Protein AF-A0A1L8D7S5-F1 (afdb_monomer_lite)

InterPro domains:
  IPR032675 Leucine-rich repeat domain superfamily [G3DSA:3.80.10.10] (37-230)

Foldseek 3Di:
DDDDPPPPDPPDDPVVPPCCVDVQPPVLVVDALLNLLVQLVPDVSSVVSSLSSLCPDAEEEEEPVVCVVPDDLVVVVVVVVSSLVSCLPRNNNHQEYAYQDAQVNADLEDANQSPLRYEVNSCQNQLARVANHAEDHDQNYQDALVSLVSNLVRYQRYAEDHPQQHEHYDAVSLLVSLLSHLNYAEYAHANYDYDPSNVVSNVVRNVNHQYDEYHPVRVVVVVVVDPDDDPPPPDRVHDDD

Sequence (241 aa):
MAINPDEGIPSTTIFDLPVEDVLVTYIGKYLCWQDLLNFAKCSRECREIASMLFAKIEKISWSAKIDLQRTPQHQQLEILSDLMNYLSNYAKNLKTIEIDWDTRSCPADISFAELKEITLKGLQSISMNCKNLENLIIPYVDVDDDFLVKFKENNNQLRNLDISTSNRISESILEEFFRNQPHLIKIYLDLLDIHPTTLLAIADICHDIKSLWIPKKAWINIMSQATEMPDEERRYEIQYF

pLDDT: mean 79.36, std 15.73, range [34.34, 97.56]

Organism: NCBI:txid330878

Structure (mmCIF, N/CA/C/O backbone):
data_AF-A0A1L8D7S5-F1
#
_entry.id   AF-A0A1L8D7S5-F1
#
loop_
_atom_site.group_PDB
_atom_site.id
_atom_site.type_symbol
_atom_site.label_atom_id
_atom_site.label_alt_id
_atom_site.label_comp_id
_atom_site.label_asym_id
_atom_site.label_entity_id
_atom_site.label_seq_id
_atom_site.pdbx_PDB_ins_code
_atom_site.Cartn_x
_atom_site.Cartn_y
_atom_site.Cartn_z
_atom_site.occupancy
_atom_site.B_iso_or_equiv
_atom_site.auth_seq_id
_atom_site.auth_comp_id
_atom_site.auth_asym_id
_atom_site.auth_atom_id
_atom_site.pdbx_PDB_model_num
ATOM 1 N N . MET A 1 1 ? 31.243 -22.390 -63.117 1.00 42.59 1 MET A N 1
ATOM 2 C CA . MET A 1 1 ? 31.107 -22.280 -61.651 1.00 42.59 1 MET A CA 1
ATOM 3 C C . MET A 1 1 ? 29.860 -21.453 -61.399 1.00 42.59 1 MET A C 1
ATOM 5 O O . MET A 1 1 ? 29.895 -20.250 -61.610 1.00 42.59 1 MET A O 1
ATOM 9 N N . ALA A 1 2 ? 28.729 -22.109 -61.139 1.00 45.84 2 ALA A N 1
ATOM 10 C CA . ALA A 1 2 ? 27.490 -21.415 -60.805 1.00 45.84 2 ALA A CA 1
ATOM 11 C C . ALA A 1 2 ? 27.572 -21.018 -59.328 1.00 45.84 2 ALA A C 1
ATOM 13 O O . ALA A 1 2 ? 27.812 -21.878 -58.483 1.00 45.84 2 ALA A O 1
ATOM 14 N N . ILE A 1 3 ? 27.452 -19.724 -59.044 1.00 49.94 3 ILE A N 1
ATOM 15 C CA . ILE A 1 3 ? 27.338 -19.211 -57.680 1.00 49.94 3 ILE A CA 1
ATOM 16 C C . ILE A 1 3 ? 25.919 -19.556 -57.226 1.00 49.94 3 ILE A C 1
ATOM 18 O O . ILE A 1 3 ? 24.955 -19.209 -57.908 1.00 49.94 3 ILE A O 1
ATOM 22 N N . ASN A 1 4 ? 25.809 -20.313 -56.138 1.00 49.31 4 ASN A N 1
ATOM 23 C CA . ASN A 1 4 ? 24.537 -20.718 -55.559 1.00 49.31 4 ASN A CA 1
ATOM 24 C C . ASN A 1 4 ? 23.881 -19.466 -54.935 1.00 49.31 4 ASN A C 1
ATOM 26 O O . ASN A 1 4 ? 24.511 -18.862 -54.069 1.00 49.31 4 ASN A O 1
ATOM 30 N N . PRO A 1 5 ? 22.678 -19.024 -55.356 1.00 55.53 5 PRO A N 1
ATOM 31 C CA . PRO A 1 5 ? 22.053 -17.808 -54.814 1.00 55.53 5 PRO A CA 1
ATOM 32 C C . PRO A 1 5 ? 21.605 -17.945 -53.350 1.00 55.53 5 PRO A C 1
ATOM 34 O O . PRO A 1 5 ? 21.296 -16.941 -52.719 1.00 55.53 5 PRO A O 1
ATOM 37 N N . ASP A 1 6 ? 21.596 -19.176 -52.828 1.00 56.78 6 ASP A N 1
ATOM 38 C CA . ASP A 1 6 ? 21.187 -19.543 -51.469 1.00 56.78 6 ASP A CA 1
ATOM 39 C C . ASP A 1 6 ? 22.382 -19.775 -50.521 1.00 56.78 6 ASP A C 1
ATOM 41 O O . ASP A 1 6 ? 22.314 -20.602 -49.608 1.00 56.78 6 ASP A O 1
ATOM 45 N N . GLU A 1 7 ? 23.492 -19.045 -50.678 1.00 54.44 7 GLU A N 1
ATOM 46 C CA . GLU A 1 7 ? 24.346 -18.787 -49.508 1.00 54.44 7 GLU A CA 1
ATOM 47 C C . GLU A 1 7 ? 23.565 -17.857 -48.574 1.00 54.44 7 GLU A C 1
ATOM 49 O O . GLU A 1 7 ? 23.636 -16.631 -48.658 1.00 54.44 7 GLU A O 1
ATOM 54 N N . GL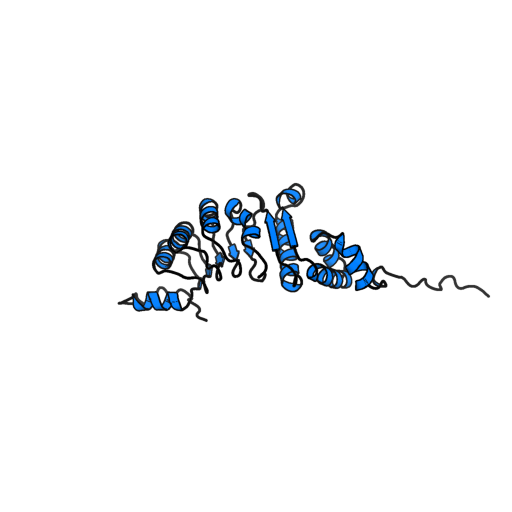Y A 1 8 ? 22.713 -18.484 -47.756 1.00 59.66 8 GLY A N 1
ATOM 55 C CA . GLY A 1 8 ? 21.764 -17.835 -46.869 1.00 59.66 8 GLY A CA 1
ATOM 56 C C . GLY A 1 8 ? 22.452 -16.768 -46.037 1.00 59.66 8 GLY A C 1
ATOM 57 O O . GLY A 1 8 ? 23.308 -17.071 -45.208 1.00 59.66 8 GLY A O 1
ATOM 58 N N . ILE A 1 9 ? 22.055 -15.515 -46.260 1.00 61.84 9 ILE A N 1
ATOM 59 C CA . ILE A 1 9 ? 22.392 -14.410 -45.370 1.00 61.84 9 ILE A CA 1
ATOM 60 C C . ILE A 1 9 ? 21.959 -14.868 -43.971 1.00 61.84 9 ILE A C 1
ATOM 62 O O . ILE A 1 9 ? 20.769 -15.153 -43.792 1.00 61.84 9 ILE A O 1
ATOM 66 N N . PRO A 1 10 ? 22.880 -14.999 -42.997 1.00 59.84 10 PRO A N 1
ATOM 67 C CA . PRO A 1 10 ? 22.500 -15.342 -41.637 1.00 59.84 10 PRO A CA 1
ATOM 68 C C . PRO A 1 10 ? 21.438 -14.340 -41.199 1.00 59.84 10 PRO A C 1
ATOM 70 O O . PRO A 1 10 ? 21.651 -13.133 -41.326 1.00 59.84 10 PRO A O 1
ATOM 73 N N . SER A 1 11 ? 20.274 -14.817 -40.757 1.00 68.12 11 SER A N 1
ATOM 74 C CA . SER A 1 11 ? 19.216 -13.932 -40.282 1.00 68.12 11 SER A CA 1
ATOM 75 C C . SER A 1 11 ? 19.685 -13.289 -38.981 1.00 68.12 11 SER A C 1
ATOM 77 O O . SER A 1 11 ? 19.477 -13.844 -37.906 1.00 68.12 11 SER A O 1
ATOM 79 N N . THR A 1 12 ? 20.371 -12.155 -39.081 1.00 72.19 12 THR A N 1
ATOM 80 C CA . THR A 1 12 ? 20.816 -11.409 -37.911 1.00 72.19 12 THR A CA 1
ATOM 81 C C . THR A 1 12 ? 19.627 -10.664 -37.326 1.00 72.19 12 THR A C 1
ATOM 83 O O . THR A 1 12 ? 18.969 -9.879 -38.015 1.00 72.19 12 THR A O 1
ATOM 86 N N . THR A 1 13 ? 19.348 -10.915 -36.061 1.00 75.06 13 THR A N 1
ATOM 87 C CA . THR A 1 13 ? 18.352 -10.223 -35.256 1.00 75.06 13 THR A CA 1
ATOM 88 C C . THR A 1 13 ? 19.015 -9.116 -34.440 1.00 75.06 13 THR A C 1
ATOM 90 O O . THR A 1 13 ? 20.229 -9.083 -34.247 1.00 75.06 13 THR A O 1
ATOM 93 N N . ILE A 1 14 ? 18.206 -8.205 -33.899 1.00 71.94 14 ILE A N 1
ATOM 94 C CA . ILE A 1 14 ? 18.692 -7.166 -32.981 1.00 71.94 14 ILE A CA 1
ATOM 95 C C . ILE A 1 14 ? 19.341 -7.747 -31.706 1.00 71.94 14 ILE A C 1
ATOM 97 O O . ILE A 1 14 ? 20.119 -7.057 -31.052 1.00 71.94 14 ILE A O 1
ATOM 101 N N . PHE A 1 15 ? 19.057 -9.011 -31.370 1.00 74.06 15 PHE A N 1
ATOM 102 C CA . PHE A 1 15 ? 19.612 -9.707 -30.205 1.00 74.06 15 PHE A CA 1
ATOM 103 C C . PHE A 1 15 ? 20.995 -10.317 -30.456 1.00 74.06 15 PHE A C 1
ATOM 105 O O . PHE A 1 15 ? 21.637 -10.744 -29.503 1.00 74.06 15 PHE A O 1
ATOM 112 N N . ASP A 1 16 ? 21.478 -10.307 -31.703 1.00 77.44 16 ASP A N 1
ATOM 113 C CA . ASP A 1 16 ? 22.853 -10.713 -32.028 1.00 77.44 16 ASP A CA 1
ATOM 114 C C . ASP A 1 16 ? 23.878 -9.6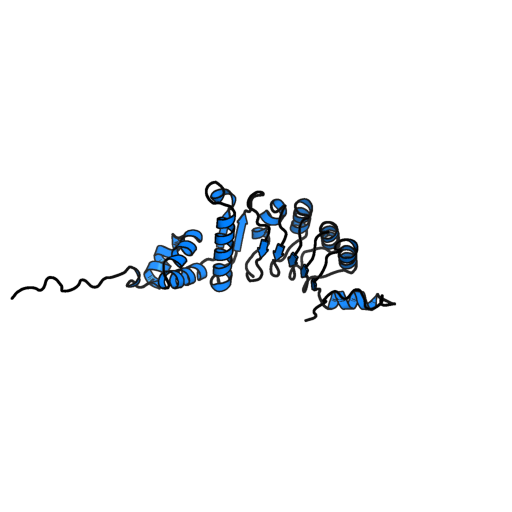10 -31.702 1.00 77.44 16 ASP A C 1
ATOM 116 O O . ASP A 1 16 ? 25.090 -9.809 -31.804 1.00 77.44 16 ASP A O 1
ATOM 120 N N . LEU A 1 17 ? 23.399 -8.428 -31.297 1.00 72.94 17 LEU A N 1
ATOM 121 C CA . LEU A 1 17 ? 24.215 -7.362 -30.727 1.00 72.94 17 LEU A CA 1
ATOM 122 C C . LEU A 1 17 ? 24.605 -7.699 -29.277 1.00 72.94 17 LEU A C 1
ATOM 124 O O . LEU A 1 17 ? 23.860 -8.402 -28.595 1.00 72.94 17 LEU A O 1
ATOM 128 N N . PRO A 1 18 ? 25.711 -7.143 -28.744 1.00 73.50 18 PRO A N 1
ATOM 129 C CA . PRO A 1 18 ? 26.005 -7.230 -27.318 1.00 73.50 18 PRO A CA 1
ATOM 130 C C . PRO A 1 18 ? 24.923 -6.477 -26.529 1.00 73.50 18 PRO A C 1
ATOM 132 O O . PRO A 1 18 ? 24.936 -5.252 -26.390 1.00 73.50 18 PRO A O 1
ATOM 135 N N . VAL A 1 19 ? 23.936 -7.247 -26.071 1.00 70.44 19 VAL A N 1
ATOM 136 C CA . VAL A 1 19 ? 22.661 -6.785 -25.512 1.00 70.44 19 VAL A CA 1
ATOM 137 C C . VAL A 1 19 ? 22.866 -5.822 -24.343 1.00 70.44 19 VAL A C 1
ATOM 139 O O . VAL A 1 19 ? 22.225 -4.773 -24.282 1.00 70.44 19 VAL A O 1
ATOM 142 N N . GLU A 1 20 ? 23.785 -6.134 -23.432 1.00 70.00 20 GLU A N 1
ATOM 143 C CA . GLU A 1 20 ? 24.057 -5.287 -22.269 1.00 70.00 20 GLU A CA 1
ATOM 144 C C . GLU A 1 20 ? 24.742 -3.966 -22.660 1.00 70.00 20 GLU A C 1
ATOM 146 O O . GLU A 1 20 ? 24.335 -2.883 -22.220 1.00 70.00 20 GLU A O 1
ATOM 151 N N . ASP A 1 21 ? 25.728 -4.039 -23.553 1.00 71.75 21 ASP A N 1
ATOM 152 C CA . ASP A 1 21 ? 26.507 -2.878 -23.977 1.00 71.75 21 ASP A CA 1
ATOM 153 C C . ASP A 1 21 ? 25.698 -1.922 -24.846 1.00 71.75 21 ASP A C 1
ATOM 155 O O . ASP A 1 21 ? 25.924 -0.721 -24.772 1.00 71.75 21 ASP A O 1
ATOM 159 N N . VAL A 1 22 ? 24.752 -2.419 -25.650 1.00 74.19 22 VAL A N 1
ATOM 160 C CA . VAL A 1 22 ? 24.005 -1.605 -26.623 1.00 74.19 22 VAL A CA 1
ATOM 161 C C . VAL A 1 22 ? 22.566 -1.353 -26.178 1.00 74.19 22 VAL A C 1
ATOM 163 O O . VAL A 1 22 ? 22.168 -0.197 -25.999 1.00 74.19 22 VAL A O 1
ATOM 166 N N . LEU A 1 23 ? 21.776 -2.411 -25.972 1.00 71.94 23 LEU A N 1
ATOM 167 C CA . LEU A 1 23 ? 20.344 -2.282 -25.682 1.00 71.94 23 LEU A CA 1
ATOM 168 C C . LEU A 1 23 ? 20.117 -1.745 -24.266 1.00 71.94 23 LEU A C 1
ATOM 170 O O . LEU A 1 23 ? 19.354 -0.796 -24.083 1.00 71.94 23 LEU A O 1
ATOM 174 N N . VAL A 1 24 ? 20.824 -2.286 -23.271 1.00 73.06 24 VAL A N 1
ATOM 175 C CA . VAL A 1 24 ? 20.636 -1.867 -21.875 1.00 73.06 24 VAL A CA 1
ATOM 176 C C . VAL A 1 24 ? 21.292 -0.508 -21.604 1.00 73.06 24 VAL A C 1
ATOM 178 O O . VAL A 1 24 ? 20.701 0.346 -20.945 1.00 73.06 24 VAL A O 1
ATOM 181 N N . THR A 1 25 ? 22.506 -0.287 -22.111 1.00 74.38 25 THR A N 1
ATOM 182 C CA . THR A 1 25 ? 23.297 0.912 -21.776 1.00 74.38 25 THR A CA 1
ATOM 183 C C . THR A 1 25 ? 22.945 2.138 -22.624 1.00 74.38 25 THR A C 1
ATOM 185 O O . THR A 1 25 ? 22.862 3.242 -22.081 1.00 74.38 25 THR A O 1
ATOM 188 N N . TYR A 1 26 ? 22.698 1.986 -23.932 1.00 76.19 26 TYR A N 1
ATOM 189 C CA . TYR A 1 26 ? 22.445 3.138 -24.812 1.00 76.19 26 TYR A CA 1
ATOM 190 C C . TYR A 1 26 ? 20.973 3.367 -25.131 1.00 76.19 26 TYR A C 1
ATOM 192 O O . TYR A 1 26 ? 20.566 4.528 -25.197 1.00 76.19 26 TYR A O 1
ATOM 200 N N . ILE A 1 27 ? 20.183 2.308 -25.319 1.00 75.19 27 ILE A N 1
ATOM 201 C CA . ILE A 1 27 ? 18.759 2.432 -25.676 1.00 75.19 27 ILE A CA 1
ATOM 202 C C . ILE A 1 27 ? 17.884 2.547 -24.426 1.00 75.19 27 ILE A C 1
ATOM 204 O O . ILE A 1 27 ? 16.990 3.389 -24.388 1.00 75.19 27 ILE A O 1
ATOM 208 N N . GLY A 1 28 ? 18.204 1.793 -23.373 1.00 75.31 28 GLY A N 1
ATOM 209 C CA . GLY A 1 28 ? 17.459 1.762 -22.113 1.00 75.31 28 GLY A CA 1
ATOM 210 C C . GLY A 1 28 ? 17.102 3.122 -21.517 1.00 75.31 28 GLY A C 1
ATOM 211 O O . GLY A 1 28 ? 15.987 3.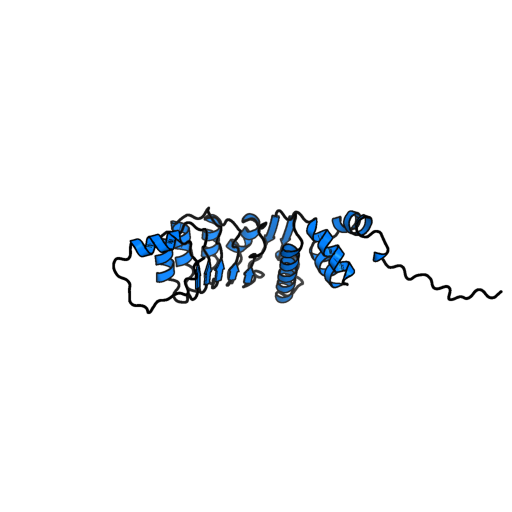312 -21.047 1.00 75.31 28 GLY A O 1
ATOM 212 N N . LYS A 1 29 ? 18.016 4.097 -21.590 1.00 78.50 29 LYS A N 1
ATOM 213 C CA . LYS A 1 29 ? 17.814 5.453 -21.044 1.00 78.50 29 LYS A CA 1
ATOM 214 C C . LYS A 1 29 ? 16.733 6.279 -21.755 1.00 78.50 29 LYS A C 1
ATOM 216 O O . LYS A 1 29 ? 16.363 7.334 -21.249 1.00 78.50 29 LYS A O 1
ATOM 221 N N . TYR A 1 30 ? 16.286 5.850 -22.934 1.00 81.62 30 TYR A N 1
ATOM 222 C CA . TYR A 1 30 ? 15.245 6.525 -23.713 1.00 81.62 30 TYR A CA 1
ATOM 223 C C . TYR A 1 30 ? 13.871 5.864 -23.578 1.00 81.62 30 TYR A C 1
ATOM 225 O O . TYR A 1 30 ? 12.898 6.418 -24.080 1.00 81.62 30 TYR A O 1
ATOM 233 N N . LEU A 1 31 ? 13.787 4.702 -22.926 1.00 82.88 31 LEU A N 1
ATOM 234 C CA . LEU A 1 31 ? 12.541 3.966 -22.743 1.00 82.88 31 LEU A CA 1
ATOM 235 C C . LEU A 1 31 ? 11.884 4.378 -21.426 1.00 82.88 31 LEU A C 1
ATOM 237 O O . LEU A 1 31 ? 12.532 4.383 -20.375 1.00 82.88 31 LEU A O 1
ATOM 241 N N . CYS A 1 32 ? 10.593 4.706 -21.468 1.00 85.12 32 CYS A N 1
ATOM 242 C CA . CYS A 1 32 ? 9.813 4.852 -20.242 1.00 85.12 32 CYS A CA 1
ATOM 243 C C . CYS A 1 32 ? 9.413 3.475 -19.691 1.00 85.12 32 CYS A C 1
ATOM 245 O O . CYS A 1 32 ? 9.514 2.456 -20.375 1.00 85.12 32 CYS A O 1
ATOM 247 N N . TRP A 1 33 ? 8.935 3.418 -18.447 1.00 84.75 33 TRP A N 1
ATOM 248 C CA . TRP A 1 33 ? 8.532 2.144 -17.845 1.00 84.75 33 TRP A CA 1
ATOM 249 C C . TRP A 1 33 ? 7.380 1.474 -18.616 1.00 84.75 33 TRP A C 1
ATOM 251 O O . TRP A 1 33 ? 7.349 0.245 -18.680 1.00 84.75 33 TRP A O 1
ATOM 261 N N . GLN A 1 34 ? 6.482 2.243 -19.255 1.00 84.50 34 GLN A N 1
ATOM 262 C CA . GLN A 1 34 ? 5.447 1.677 -20.129 1.00 84.50 34 GLN A CA 1
ATOM 263 C C . GLN A 1 34 ? 6.061 0.974 -21.345 1.00 84.50 34 GLN A C 1
ATOM 265 O O . GLN A 1 34 ? 5.644 -0.133 -21.690 1.00 84.50 34 GLN A O 1
ATOM 270 N N . ASP A 1 35 ? 7.070 1.587 -21.973 1.00 87.69 35 ASP A N 1
ATOM 271 C CA . ASP A 1 35 ? 7.779 0.981 -23.102 1.00 87.69 35 ASP A CA 1
ATOM 272 C C . ASP A 1 35 ? 8.450 -0.320 -22.674 1.00 87.69 35 ASP A C 1
ATOM 274 O O . ASP A 1 35 ? 8.390 -1.304 -23.404 1.00 87.69 35 ASP A O 1
ATOM 278 N N . LEU A 1 36 ? 9.033 -0.357 -21.471 1.00 88.81 36 LEU A N 1
ATOM 279 C CA . LEU A 1 36 ? 9.664 -1.560 -20.932 1.00 88.81 36 LEU A CA 1
ATOM 280 C C . LEU A 1 36 ? 8.659 -2.687 -20.682 1.00 88.81 36 LEU A C 1
ATOM 282 O O . LEU A 1 36 ? 8.961 -3.832 -21.010 1.00 88.81 36 LEU A O 1
ATOM 286 N N . LEU A 1 37 ? 7.467 -2.391 -20.152 1.00 88.12 37 LEU A N 1
ATOM 287 C CA . LEU A 1 37 ? 6.414 -3.402 -19.982 1.00 88.12 37 LEU A CA 1
ATOM 288 C C . LEU A 1 37 ? 5.940 -3.954 -21.325 1.00 88.12 37 LEU A C 1
ATOM 290 O O . LEU A 1 37 ? 5.815 -5.168 -21.483 1.00 88.12 37 LEU A O 1
ATOM 294 N N . ASN A 1 38 ? 5.706 -3.077 -22.301 1.00 88.25 38 ASN A N 1
ATOM 295 C CA . ASN A 1 38 ? 5.314 -3.492 -23.646 1.00 88.25 38 ASN A CA 1
ATOM 296 C C . ASN A 1 38 ? 6.419 -4.317 -24.310 1.00 88.25 38 ASN A C 1
ATOM 298 O O . ASN A 1 38 ? 6.147 -5.372 -24.879 1.00 88.25 38 ASN A O 1
ATOM 302 N N . PHE A 1 39 ? 7.670 -3.879 -24.173 1.00 88.56 39 PHE A N 1
ATOM 303 C CA . PHE A 1 39 ? 8.840 -4.577 -24.684 1.00 88.56 39 PHE A CA 1
ATOM 304 C C . PHE A 1 39 ? 8.969 -5.973 -24.069 1.00 88.56 39 PHE A C 1
ATOM 306 O O . PHE A 1 39 ? 9.156 -6.950 -24.791 1.00 88.56 39 PHE A O 1
ATOM 313 N N . ALA A 1 40 ? 8.762 -6.110 -22.758 1.00 89.12 40 ALA A N 1
ATOM 314 C CA . ALA A 1 40 ? 8.852 -7.391 -22.062 1.00 89.12 40 ALA A CA 1
ATOM 315 C C . ALA A 1 40 ? 7.814 -8.435 -22.524 1.00 89.12 40 ALA A C 1
ATOM 317 O O . ALA A 1 40 ? 8.008 -9.640 -22.325 1.00 89.12 40 ALA A O 1
ATOM 318 N N . LYS A 1 41 ? 6.718 -7.989 -23.153 1.00 89.25 41 LYS A N 1
ATOM 319 C CA . LYS A 1 41 ? 5.675 -8.853 -23.730 1.00 89.25 41 LYS A CA 1
ATOM 320 C C . LYS A 1 41 ? 6.040 -9.390 -25.121 1.00 89.25 41 LYS A C 1
ATOM 322 O O . LYS A 1 41 ? 5.408 -10.341 -25.570 1.00 89.25 41 LYS A O 1
ATOM 327 N N . CYS A 1 42 ? 7.047 -8.828 -25.797 1.00 87.62 42 CYS A N 1
ATOM 328 C CA . CYS A 1 42 ? 7.360 -9.164 -27.190 1.00 87.62 42 CYS A CA 1
ATOM 329 C C . CYS A 1 42 ? 8.001 -10.550 -27.378 1.00 87.62 42 CYS A C 1
ATOM 331 O O . CYS A 1 42 ? 7.666 -11.248 -28.332 1.00 87.62 42 CYS A O 1
ATOM 333 N N . SER A 1 43 ? 8.926 -10.955 -26.504 1.00 88.88 43 SER A N 1
ATOM 334 C CA . SER A 1 43 ? 9.584 -12.269 -26.557 1.00 88.88 43 SER A CA 1
ATOM 335 C C . SER A 1 43 ? 10.205 -12.631 -25.204 1.00 88.88 43 SER A C 1
ATOM 337 O O . SER A 1 43 ? 10.170 -11.838 -24.257 1.00 88.88 43 SER A O 1
ATOM 339 N N . ARG A 1 44 ? 10.778 -13.836 -25.089 1.00 87.38 44 ARG A N 1
ATOM 340 C CA . ARG A 1 44 ? 11.525 -14.236 -23.888 1.00 87.38 44 ARG A CA 1
ATOM 341 C C . ARG A 1 44 ? 12.780 -13.376 -23.709 1.00 87.38 44 ARG A C 1
ATOM 343 O O . ARG A 1 44 ? 13.049 -12.916 -22.607 1.00 87.38 44 ARG A O 1
ATOM 350 N N . GLU A 1 45 ? 13.496 -13.121 -24.791 1.00 86.62 45 GLU A N 1
ATOM 351 C CA . GLU A 1 45 ? 14.715 -12.315 -24.828 1.00 86.62 45 GLU A CA 1
ATOM 352 C C . GLU A 1 45 ? 14.413 -10.863 -24.434 1.00 86.62 45 GLU A C 1
ATOM 354 O O . GLU A 1 45 ? 15.090 -10.301 -23.574 1.00 86.62 45 GLU A O 1
ATOM 359 N N . CYS A 1 46 ? 13.335 -10.268 -24.967 1.00 87.50 46 CYS A N 1
ATOM 360 C CA . CYS A 1 46 ? 12.916 -8.926 -24.554 1.00 87.50 46 CYS A CA 1
ATOM 361 C C . CYS A 1 46 ? 12.575 -8.853 -23.065 1.00 87.50 46 CYS A C 1
ATOM 363 O O . CYS A 1 46 ? 12.831 -7.835 -22.426 1.00 87.50 46 CYS A O 1
ATOM 365 N N . ARG A 1 47 ? 12.003 -9.923 -22.502 1.00 89.75 47 ARG A N 1
ATOM 366 C CA . ARG A 1 47 ? 11.685 -10.003 -21.074 1.00 89.75 47 ARG A CA 1
ATOM 367 C C . ARG A 1 47 ? 12.936 -9.968 -20.214 1.00 89.75 47 ARG A C 1
ATOM 369 O O . ARG A 1 47 ? 12.986 -9.201 -19.260 1.00 89.75 47 ARG A O 1
ATOM 376 N N . GLU A 1 48 ? 13.943 -10.760 -20.572 1.00 87.88 48 GLU A N 1
ATOM 377 C CA . GLU A 1 48 ? 15.226 -10.799 -19.865 1.00 87.88 48 GLU A CA 1
ATOM 378 C C . GLU A 1 48 ? 15.902 -9.414 -19.893 1.00 87.88 48 GLU A C 1
ATOM 380 O O . GLU A 1 48 ? 16.341 -8.909 -18.857 1.00 87.88 48 GLU A O 1
ATOM 385 N N . ILE A 1 49 ? 15.868 -8.730 -21.040 1.00 87.38 49 ILE A N 1
ATOM 386 C CA . ILE A 1 49 ? 16.388 -7.361 -21.192 1.00 87.38 49 ILE A CA 1
ATOM 387 C C . ILE A 1 49 ? 15.577 -6.348 -20.382 1.00 87.38 49 ILE A C 1
ATOM 389 O O . ILE A 1 49 ? 16.151 -5.495 -19.703 1.00 87.38 49 ILE A O 1
ATOM 393 N N . ALA A 1 50 ? 14.247 -6.425 -20.432 1.00 90.12 50 ALA A N 1
ATOM 394 C CA . ALA A 1 50 ? 13.380 -5.549 -19.657 1.00 90.12 50 ALA A CA 1
ATOM 395 C C . ALA A 1 50 ? 13.655 -5.706 -18.158 1.00 90.12 50 ALA A C 1
ATOM 397 O O . ALA A 1 50 ? 13.784 -4.701 -17.467 1.00 90.12 50 ALA A O 1
ATOM 398 N N . SER A 1 51 ? 13.840 -6.931 -17.659 1.00 89.12 51 SER A N 1
ATOM 399 C CA . SER A 1 51 ? 14.233 -7.187 -16.269 1.00 89.12 51 SER A CA 1
ATOM 400 C C . SER A 1 51 ? 15.561 -6.515 -15.902 1.00 89.12 51 SER A C 1
ATOM 402 O O . SER A 1 51 ? 15.657 -5.897 -14.841 1.00 89.12 51 SER A O 1
ATOM 404 N N . MET A 1 52 ? 16.571 -6.566 -16.780 1.00 88.06 52 MET A N 1
ATOM 405 C CA . MET A 1 52 ? 17.843 -5.853 -16.571 1.00 88.06 52 MET A CA 1
ATOM 406 C C . MET A 1 52 ? 17.657 -4.330 -16.540 1.00 88.06 52 MET A C 1
ATOM 408 O O . MET A 1 52 ? 18.304 -3.642 -15.750 1.00 88.06 52 MET A O 1
ATOM 412 N N . LEU A 1 53 ? 16.775 -3.795 -17.386 1.00 87.81 53 LEU A N 1
ATOM 413 C CA . LEU A 1 53 ? 16.464 -2.367 -17.442 1.00 87.81 53 LEU A CA 1
ATOM 414 C C . LEU A 1 53 ? 15.675 -1.900 -16.217 1.00 87.81 53 LEU A C 1
ATOM 416 O O . LEU A 1 53 ? 16.054 -0.901 -15.609 1.00 87.81 53 LEU A O 1
ATOM 420 N N . PHE A 1 54 ? 14.656 -2.651 -15.793 1.00 87.56 54 PHE A N 1
ATOM 421 C CA . PHE A 1 54 ? 13.910 -2.400 -14.556 1.00 87.56 54 PHE A CA 1
ATOM 422 C C . PHE A 1 54 ? 14.825 -2.392 -13.331 1.00 87.56 54 PHE A C 1
ATOM 424 O O . PHE A 1 54 ? 14.665 -1.541 -12.459 1.00 87.56 54 PHE A O 1
ATOM 431 N N . ALA A 1 55 ? 15.842 -3.259 -13.291 1.00 86.69 55 ALA A N 1
ATOM 432 C CA . ALA A 1 55 ? 16.831 -3.260 -12.217 1.00 86.69 55 ALA A CA 1
ATOM 433 C C . ALA A 1 55 ? 17.657 -1.966 -12.131 1.00 86.69 55 ALA A C 1
ATOM 435 O O . ALA A 1 55 ? 18.190 -1.667 -11.065 1.00 86.69 55 ALA A O 1
ATOM 436 N N . LYS A 1 56 ? 17.765 -1.185 -13.214 1.00 85.56 56 LYS A N 1
ATOM 437 C CA . LYS A 1 56 ? 18.465 0.112 -13.232 1.00 85.56 56 LYS A CA 1
ATOM 438 C C . LYS A 1 56 ? 17.552 1.301 -12.911 1.00 85.56 56 LYS A C 1
ATOM 440 O O . LYS A 1 56 ? 18.054 2.413 -12.765 1.00 85.56 56 LYS A O 1
ATOM 445 N N . ILE A 1 57 ? 16.237 1.101 -12.808 1.00 83.12 57 ILE A N 1
ATOM 446 C CA . ILE A 1 57 ? 15.304 2.190 -12.510 1.00 83.12 57 ILE A CA 1
ATOM 447 C C . ILE A 1 57 ? 15.404 2.561 -11.033 1.00 83.12 57 ILE A C 1
ATOM 449 O O . ILE A 1 57 ? 15.133 1.746 -10.157 1.00 83.12 57 ILE A O 1
ATOM 453 N N . GLU A 1 58 ? 15.733 3.824 -10.768 1.00 82.12 58 GLU A N 1
ATOM 454 C CA . GLU A 1 58 ? 15.772 4.365 -9.405 1.00 82.12 58 GLU A CA 1
ATOM 455 C C . GLU A 1 58 ? 14.496 5.114 -9.017 1.00 82.12 58 GLU A C 1
ATOM 457 O O . GLU A 1 58 ? 14.157 5.212 -7.838 1.00 82.12 58 GLU A O 1
ATOM 462 N N . LYS A 1 59 ? 13.784 5.667 -10.002 1.00 79.44 59 LYS A N 1
ATOM 463 C CA . LYS A 1 59 ? 12.583 6.465 -9.778 1.00 79.44 59 LYS A CA 1
ATOM 464 C C . LYS A 1 59 ? 11.525 6.148 -10.820 1.00 79.44 59 LYS A C 1
ATOM 466 O O . LYS A 1 59 ? 11.808 6.174 -12.016 1.00 79.44 59 LYS A O 1
ATOM 471 N N . ILE A 1 60 ? 10.294 5.948 -10.360 1.00 78.31 60 ILE A N 1
ATOM 472 C CA . ILE A 1 60 ? 9.114 5.822 -11.216 1.00 78.31 60 ILE A CA 1
ATOM 473 C C . ILE A 1 60 ? 8.126 6.918 -10.871 1.00 78.31 60 ILE A C 1
ATOM 475 O O . ILE A 1 60 ? 7.870 7.198 -9.702 1.00 78.31 60 ILE A O 1
ATOM 479 N N . SER A 1 61 ? 7.577 7.534 -11.912 1.00 73.00 61 SER A N 1
ATOM 480 C CA . SER A 1 61 ? 6.440 8.432 -11.801 1.00 73.00 61 SER A CA 1
ATOM 481 C C . SER A 1 61 ? 5.334 7.948 -12.728 1.00 73.00 61 SER A C 1
ATOM 483 O O . SER A 1 61 ? 5.576 7.681 -13.909 1.00 73.00 61 SER A O 1
ATOM 485 N N . TRP A 1 62 ? 4.127 7.829 -12.186 1.00 76.31 62 TRP A N 1
ATOM 486 C CA . TRP A 1 62 ? 2.923 7.516 -12.937 1.00 76.31 62 TRP A CA 1
ATOM 487 C C . TRP A 1 62 ? 1.849 8.552 -12.629 1.00 76.31 62 TRP A C 1
ATOM 489 O O . TRP A 1 62 ? 1.410 8.685 -11.492 1.00 76.31 62 TRP A O 1
ATOM 499 N N . SER A 1 63 ? 1.402 9.281 -13.651 1.00 69.38 63 SER A N 1
ATOM 500 C CA . SER A 1 63 ? 0.185 10.084 -13.564 1.00 69.38 63 SER A CA 1
ATOM 501 C C . SER A 1 63 ? -0.976 9.368 -14.244 1.00 69.38 63 SER A C 1
ATOM 503 O O . SER A 1 63 ? -1.015 9.277 -15.472 1.00 69.38 63 SER A O 1
ATOM 505 N N . ALA A 1 64 ? -1.948 8.905 -13.456 1.00 60.50 64 ALA A N 1
ATOM 506 C CA . ALA A 1 64 ? -3.169 8.313 -13.995 1.00 60.50 64 ALA A CA 1
ATOM 507 C C . ALA A 1 64 ? -4.001 9.348 -14.782 1.00 60.50 64 ALA A C 1
ATOM 509 O O . ALA A 1 64 ? -4.747 8.979 -15.683 1.00 60.50 64 ALA A O 1
ATOM 510 N N . LYS A 1 65 ? -3.818 10.657 -14.530 1.00 54.56 65 LYS A N 1
ATOM 511 C CA . LYS A 1 65 ? -4.524 11.745 -15.237 1.00 54.56 65 LYS A CA 1
ATOM 512 C C . LYS A 1 65 ? -4.331 11.731 -16.755 1.00 54.56 65 LYS A C 1
ATOM 514 O O . LYS A 1 65 ? -5.245 12.126 -17.477 1.00 54.56 65 LYS A O 1
ATOM 519 N N . ILE A 1 66 ? -3.148 11.345 -17.236 1.00 48.62 66 ILE A N 1
ATOM 520 C CA . ILE A 1 66 ? -2.769 11.489 -18.652 1.00 48.62 66 ILE A CA 1
ATOM 521 C C . ILE A 1 66 ? -3.300 10.316 -19.495 1.00 48.62 66 ILE A C 1
ATOM 523 O O . ILE A 1 66 ? -3.722 10.527 -20.632 1.00 48.62 66 ILE A O 1
ATOM 527 N N . ASP A 1 67 ? -3.395 9.112 -18.922 1.00 50.16 67 ASP A N 1
ATOM 528 C CA . ASP A 1 67 ? -3.832 7.904 -19.644 1.00 50.16 67 ASP A CA 1
ATOM 529 C C . ASP A 1 67 ? -5.364 7.722 -19.693 1.00 50.16 67 ASP A C 1
ATOM 531 O O . ASP A 1 67 ? -5.891 6.963 -20.513 1.00 50.16 67 ASP A O 1
ATOM 535 N N . LEU A 1 68 ? -6.116 8.454 -18.865 1.00 43.50 68 LEU A N 1
ATOM 536 C CA . LEU A 1 68 ? -7.580 8.341 -18.751 1.00 43.50 68 LEU A CA 1
ATOM 537 C C . LEU A 1 68 ? -8.382 8.932 -19.909 1.00 43.50 68 LEU A C 1
ATOM 539 O O . LEU A 1 68 ? -9.588 8.707 -19.980 1.00 43.50 68 LEU A O 1
ATOM 543 N N . GLN A 1 69 ? -7.760 9.676 -20.826 1.00 50.00 69 GLN A N 1
ATOM 544 C CA . GLN A 1 69 ? -8.477 10.108 -22.029 1.00 50.00 69 GLN A CA 1
ATOM 545 C C . GLN A 1 69 ? -8.522 9.033 -23.123 1.00 50.00 69 GLN A C 1
ATOM 547 O O . GLN A 1 69 ? -9.256 9.210 -24.095 1.00 50.00 69 GLN A O 1
ATOM 552 N N . ARG A 1 70 ? -7.748 7.940 -23.010 1.00 55.72 70 ARG A N 1
ATOM 553 C CA . ARG A 1 70 ? -7.596 6.958 -24.102 1.00 55.72 70 ARG A CA 1
ATOM 554 C C . ARG A 1 70 ? -7.680 5.489 -23.683 1.00 55.72 70 ARG A C 1
ATOM 556 O O . ARG A 1 70 ? -8.047 4.675 -24.526 1.00 55.72 70 ARG A O 1
ATOM 563 N N . THR A 1 71 ? -7.409 5.153 -22.423 1.00 60.84 71 THR A N 1
ATOM 564 C CA . THR A 1 71 ? -7.318 3.756 -21.968 1.00 60.84 71 THR A CA 1
ATOM 565 C C . THR A 1 71 ? -8.452 3.416 -20.989 1.00 60.84 71 THR A C 1
ATOM 567 O O . THR A 1 71 ? -8.594 4.105 -19.978 1.00 60.84 71 THR A O 1
ATOM 570 N N . PRO A 1 72 ? -9.271 2.375 -21.245 1.00 67.25 72 PRO A N 1
ATOM 571 C CA . PRO A 1 72 ? -10.299 1.913 -20.311 1.00 67.25 72 PRO A CA 1
ATOM 572 C C . PRO A 1 72 ? -9.731 1.529 -18.935 1.00 67.25 72 PRO A C 1
ATOM 574 O O . PRO A 1 72 ? -8.645 0.961 -18.850 1.00 67.25 72 PRO A O 1
ATOM 577 N N . GLN A 1 73 ? -10.505 1.747 -17.864 1.00 63.12 73 GLN A N 1
ATOM 578 C CA . GLN A 1 73 ? -10.086 1.493 -16.474 1.00 63.12 73 GLN A CA 1
ATOM 579 C C . GLN A 1 73 ? -9.505 0.083 -16.258 1.00 63.12 73 GLN A C 1
ATOM 581 O O . GLN A 1 73 ? -8.469 -0.059 -15.622 1.00 63.12 73 GLN A O 1
ATOM 586 N N . HIS A 1 74 ? -10.112 -0.960 -16.836 1.00 66.44 74 HIS A N 1
ATOM 587 C CA . HIS A 1 74 ? -9.630 -2.339 -16.678 1.00 66.44 74 HIS A CA 1
ATOM 588 C C . HIS A 1 74 ? -8.205 -2.553 -17.222 1.00 66.44 74 HIS A C 1
ATOM 590 O O . HIS A 1 74 ? -7.417 -3.253 -16.594 1.00 66.44 74 HIS A O 1
ATOM 596 N N . GLN A 1 75 ? -7.840 -1.905 -18.334 1.00 70.69 75 GLN A N 1
ATOM 597 C CA . GLN A 1 75 ? -6.483 -1.981 -18.888 1.00 70.69 75 GLN A CA 1
ATOM 598 C C . GLN A 1 75 ? -5.474 -1.227 -18.020 1.00 70.69 75 GLN A C 1
ATOM 600 O O . GLN A 1 75 ? -4.324 -1.637 -17.916 1.00 70.69 75 GLN A O 1
ATOM 605 N N . GLN A 1 76 ? -5.891 -0.148 -17.356 1.00 68.81 76 GLN A N 1
ATOM 606 C CA . GLN A 1 76 ? -5.020 0.571 -16.422 1.00 68.81 76 GLN A CA 1
ATOM 607 C C . GLN A 1 76 ? -4.679 -0.283 -15.200 1.00 68.81 76 GLN A C 1
ATOM 609 O O . GLN A 1 76 ? -3.540 -0.261 -14.742 1.00 68.81 76 GLN A O 1
ATOM 614 N N . LEU A 1 77 ? -5.642 -1.065 -14.704 1.00 66.25 77 LEU A N 1
ATOM 615 C CA . LEU A 1 77 ? -5.411 -2.005 -13.606 1.00 66.25 77 LEU A CA 1
ATOM 616 C C . LEU A 1 77 ? -4.492 -3.154 -14.016 1.00 66.25 77 LEU A C 1
ATOM 618 O O . LEU A 1 77 ? -3.638 -3.551 -13.230 1.00 66.25 77 LEU A O 1
ATOM 622 N N . GLU A 1 78 ? -4.620 -3.646 -15.249 1.00 73.69 78 GLU A N 1
ATOM 623 C CA . GLU A 1 78 ? -3.708 -4.652 -15.798 1.00 73.69 78 GLU A CA 1
ATOM 624 C C . GLU A 1 78 ? -2.280 -4.101 -15.912 1.00 73.69 78 GLU A C 1
ATOM 626 O O . GLU A 1 78 ? -1.342 -4.727 -15.430 1.00 73.69 78 GLU A O 1
ATOM 631 N N . ILE A 1 79 ? -2.117 -2.883 -16.442 1.00 77.81 79 ILE A N 1
ATOM 632 C CA . ILE A 1 79 ? -0.818 -2.196 -16.500 1.00 77.81 79 ILE A CA 1
ATOM 633 C C . ILE A 1 79 ? -0.248 -1.979 -15.094 1.00 77.81 79 ILE A C 1
ATOM 635 O O . ILE A 1 79 ? 0.954 -2.148 -14.899 1.00 77.81 79 ILE A O 1
ATOM 639 N N . LEU A 1 80 ? -1.085 -1.628 -14.111 1.00 74.19 80 LEU A N 1
ATOM 640 C CA . LEU A 1 80 ? -0.654 -1.456 -12.722 1.00 74.19 80 LEU A CA 1
ATOM 641 C C . LEU A 1 80 ? -0.182 -2.773 -12.136 1.00 74.19 80 LEU A C 1
ATOM 643 O O . LEU A 1 80 ? 0.891 -2.814 -11.547 1.00 74.19 80 LEU A O 1
ATOM 647 N N . SER A 1 81 ? -0.951 -3.840 -12.321 1.00 73.44 81 SER A N 1
ATOM 648 C CA . SER A 1 81 ? -0.587 -5.171 -11.847 1.00 73.44 81 SER A CA 1
ATOM 649 C C . SER A 1 81 ? 0.720 -5.646 -12.483 1.00 73.44 81 SER A C 1
ATOM 651 O O . SER A 1 81 ? 1.623 -6.086 -11.771 1.00 73.44 81 SER A O 1
ATOM 653 N N . ASP A 1 82 ? 0.872 -5.475 -13.796 1.00 80.69 82 ASP A N 1
ATOM 654 C CA . ASP A 1 82 ? 2.099 -5.805 -14.519 1.00 80.69 82 ASP A CA 1
ATOM 655 C C . ASP A 1 82 ? 3.284 -4.985 -14.010 1.00 80.69 82 ASP A C 1
ATOM 657 O O . ASP A 1 82 ? 4.323 -5.554 -13.677 1.00 80.69 82 ASP A O 1
ATOM 661 N N . LEU A 1 83 ? 3.129 -3.662 -13.892 1.00 81.62 83 LEU A N 1
ATOM 662 C CA . LEU A 1 83 ? 4.163 -2.792 -13.341 1.00 81.62 83 LEU A CA 1
ATOM 663 C C . LEU A 1 83 ? 4.572 -3.282 -11.956 1.00 81.62 83 LEU A C 1
ATOM 665 O O . LEU A 1 83 ? 5.744 -3.543 -11.718 1.00 81.62 83 LEU A O 1
ATOM 669 N N . MET A 1 84 ? 3.602 -3.472 -11.069 1.00 76.69 84 MET A N 1
ATOM 670 C CA . MET A 1 84 ? 3.817 -3.921 -9.700 1.00 76.69 84 MET A CA 1
ATOM 671 C C . MET A 1 84 ? 4.571 -5.247 -9.623 1.00 76.69 84 MET A C 1
ATOM 673 O O . MET A 1 84 ? 5.519 -5.359 -8.845 1.00 76.69 84 MET A O 1
ATOM 677 N N . ASN A 1 85 ? 4.220 -6.207 -10.479 1.00 79.88 85 ASN A N 1
ATOM 678 C CA . ASN A 1 85 ? 4.925 -7.480 -10.597 1.00 79.88 85 ASN A CA 1
ATOM 679 C C . ASN A 1 85 ? 6.367 -7.302 -11.092 1.00 79.88 85 ASN A C 1
ATOM 681 O O . ASN A 1 85 ? 7.275 -7.974 -10.606 1.00 79.88 85 ASN A O 1
ATOM 685 N N . TYR A 1 86 ? 6.618 -6.409 -12.050 1.00 83.56 86 TYR A N 1
ATOM 686 C CA . TYR A 1 86 ? 7.987 -6.148 -12.505 1.00 83.56 86 TYR A CA 1
ATOM 687 C C . TYR A 1 86 ? 8.822 -5.448 -11.438 1.00 83.56 86 TYR A C 1
ATOM 689 O O . TYR A 1 86 ? 9.990 -5.793 -11.244 1.00 83.56 86 TYR A O 1
ATOM 697 N N . LEU A 1 87 ? 8.237 -4.485 -10.731 1.00 81.19 87 LEU A N 1
ATOM 698 C CA . LEU A 1 87 ? 8.941 -3.749 -9.690 1.00 81.19 87 LEU A CA 1
ATOM 699 C C . LEU A 1 87 ? 9.311 -4.645 -8.517 1.00 81.19 87 LEU A C 1
ATOM 701 O O . LEU A 1 87 ? 10.457 -4.589 -8.076 1.00 81.19 87 LEU A O 1
ATOM 705 N N . SER A 1 88 ? 8.403 -5.519 -8.080 1.00 76.50 88 SER A N 1
ATOM 706 C CA . SER A 1 88 ? 8.668 -6.428 -6.962 1.00 76.50 88 SER A CA 1
ATOM 707 C C . SER A 1 88 ? 9.772 -7.433 -7.278 1.00 76.50 88 SER A C 1
ATOM 709 O O . SER A 1 88 ? 10.616 -7.717 -6.431 1.00 76.50 88 SER A O 1
ATOM 711 N N . ASN A 1 89 ? 9.814 -7.937 -8.512 1.00 81.06 89 ASN A N 1
ATOM 712 C CA . ASN A 1 89 ? 10.768 -8.975 -8.895 1.00 81.06 89 ASN A CA 1
ATOM 713 C C . ASN A 1 89 ? 12.129 -8.428 -9.346 1.00 81.06 89 ASN A C 1
ATOM 715 O O . ASN A 1 89 ? 13.154 -9.087 -9.145 1.00 81.06 89 ASN A O 1
ATOM 719 N N . TYR A 1 90 ? 12.163 -7.252 -9.981 1.00 84.31 90 TYR A N 1
ATOM 720 C CA . TYR A 1 90 ? 13.348 -6.810 -10.723 1.00 84.31 90 TYR A CA 1
ATOM 721 C C . TYR A 1 90 ? 13.905 -5.454 -10.292 1.00 84.31 90 TYR A C 1
ATOM 723 O O . TYR A 1 90 ? 15.109 -5.243 -10.445 1.00 84.31 90 TYR A O 1
ATOM 731 N N . ALA A 1 91 ? 13.106 -4.546 -9.728 1.00 80.94 91 ALA A N 1
ATOM 732 C CA . ALA A 1 91 ? 13.531 -3.167 -9.474 1.00 80.94 91 ALA A CA 1
ATOM 733 C C . ALA A 1 91 ? 14.318 -3.007 -8.156 1.00 80.94 91 ALA A C 1
ATOM 735 O O . ALA A 1 91 ? 13.911 -2.305 -7.236 1.00 80.94 91 ALA A O 1
ATOM 736 N N . LYS A 1 92 ? 15.492 -3.648 -8.076 1.00 78.88 92 LYS A N 1
ATOM 737 C CA . LYS A 1 92 ? 16.352 -3.682 -6.872 1.00 78.88 92 LYS A CA 1
ATOM 738 C C . LYS A 1 92 ? 16.946 -2.333 -6.461 1.00 78.88 92 LYS A C 1
ATOM 740 O O . LYS A 1 92 ? 17.341 -2.181 -5.313 1.00 78.88 92 LYS A O 1
ATOM 745 N N . ASN A 1 93 ? 17.065 -1.394 -7.399 1.00 79.25 93 ASN A N 1
ATOM 746 C CA . ASN A 1 93 ? 17.617 -0.058 -7.154 1.00 79.25 93 ASN A CA 1
ATOM 747 C C . ASN A 1 93 ? 16.533 1.020 -7.049 1.00 79.25 93 ASN A C 1
ATOM 749 O O . ASN A 1 93 ? 16.859 2.208 -7.010 1.00 79.25 93 ASN A O 1
ATOM 753 N N . LEU A 1 94 ? 15.258 0.623 -7.045 1.00 76.19 94 LEU A N 1
ATOM 754 C CA . LEU A 1 94 ? 14.144 1.548 -6.941 1.00 76.19 94 LEU A CA 1
ATOM 755 C C . LEU A 1 94 ? 14.198 2.237 -5.582 1.00 76.19 94 LEU A C 1
ATOM 757 O O . LEU A 1 94 ? 14.277 1.575 -4.564 1.00 76.19 94 LEU A O 1
ATOM 761 N N . LYS A 1 95 ? 14.178 3.565 -5.571 1.00 76.12 95 LYS A N 1
ATOM 762 C CA . LYS A 1 95 ? 14.208 4.383 -4.348 1.00 76.12 95 LYS A CA 1
ATOM 763 C C . LYS A 1 95 ? 12.888 5.095 -4.118 1.00 76.12 95 LYS A C 1
ATOM 765 O O . LYS A 1 95 ? 12.604 5.581 -3.027 1.00 76.12 95 LYS A O 1
ATOM 770 N N . THR A 1 96 ? 12.135 5.331 -5.190 1.00 67.19 96 THR A N 1
ATOM 771 C CA . THR A 1 96 ? 10.918 6.133 -5.118 1.00 67.19 96 THR A CA 1
ATOM 772 C C . THR A 1 96 ? 9.947 5.746 -6.219 1.00 67.19 96 THR A C 1
ATOM 774 O O . THR A 1 96 ? 10.279 5.770 -7.405 1.00 67.19 96 THR A O 1
ATOM 777 N N . ILE A 1 97 ? 8.710 5.486 -5.812 1.00 71.19 97 ILE A N 1
ATOM 778 C CA . ILE A 1 97 ? 7.550 5.412 -6.693 1.00 71.19 97 ILE A CA 1
ATOM 779 C C . ILE A 1 97 ? 6.642 6.588 -6.346 1.00 71.19 97 ILE A C 1
ATOM 781 O O . ILE A 1 97 ? 6.267 6.745 -5.190 1.00 71.19 97 ILE A O 1
ATOM 785 N N . GLU A 1 98 ? 6.306 7.419 -7.328 1.00 70.88 98 GLU A N 1
ATOM 786 C CA . GLU A 1 98 ? 5.302 8.480 -7.207 1.00 70.88 98 GLU A CA 1
ATOM 787 C C . GLU A 1 98 ? 4.118 8.139 -8.117 1.00 70.88 98 GLU A C 1
ATOM 789 O O . GLU A 1 98 ? 4.270 8.145 -9.340 1.00 70.88 98 GLU A O 1
ATOM 794 N N . ILE A 1 99 ? 2.948 7.846 -7.541 1.00 73.94 99 ILE A N 1
ATOM 795 C CA . ILE A 1 99 ? 1.724 7.604 -8.313 1.00 73.94 99 ILE A CA 1
ATOM 796 C C . ILE A 1 99 ? 0.716 8.714 -7.994 1.00 73.94 99 ILE A C 1
ATOM 798 O O . ILE A 1 99 ? 0.406 9.002 -6.839 1.00 73.94 99 ILE A O 1
ATOM 802 N N . ASP A 1 100 ? 0.229 9.381 -9.035 1.00 73.44 100 ASP A N 1
ATOM 803 C CA . ASP A 1 100 ? -0.827 10.393 -8.977 1.00 73.44 100 ASP A CA 1
ATOM 804 C C . ASP A 1 100 ? -2.128 9.767 -9.490 1.00 73.44 100 ASP A C 1
ATOM 806 O O . ASP A 1 100 ? -2.394 9.768 -10.697 1.00 73.44 100 ASP A O 1
ATOM 810 N N . TRP A 1 101 ? -2.913 9.192 -8.571 1.00 73.00 101 TRP A N 1
ATOM 811 C CA . TRP A 1 101 ? -4.274 8.727 -8.842 1.00 73.00 101 TRP A CA 1
ATOM 812 C C . TRP A 1 101 ? -5.222 9.916 -8.911 1.00 73.00 101 TRP A C 1
ATOM 814 O O . TRP A 1 101 ? -5.181 10.794 -8.051 1.00 73.00 101 TRP A O 1
ATOM 824 N N . ASP A 1 102 ? -6.122 9.928 -9.893 1.00 71.50 102 ASP A N 1
ATOM 825 C CA . ASP A 1 102 ? -7.263 10.841 -9.878 1.00 71.50 102 ASP A CA 1
ATOM 826 C C . ASP A 1 102 ? -8.492 10.157 -9.250 1.00 71.50 102 ASP A C 1
ATOM 828 O O . ASP A 1 102 ? -8.546 8.936 -9.095 1.00 71.50 102 ASP A O 1
ATOM 832 N N . THR A 1 103 ? -9.506 10.942 -8.884 1.00 63.50 103 THR A N 1
ATOM 833 C CA . THR A 1 103 ? -10.711 10.427 -8.211 1.00 63.50 103 THR A CA 1
ATOM 834 C C . THR A 1 103 ? -11.522 9.432 -9.043 1.00 63.50 103 THR A C 1
ATOM 836 O O . THR A 1 103 ? -12.324 8.690 -8.482 1.00 63.50 103 THR A O 1
ATOM 839 N N . ARG A 1 104 ? -11.350 9.409 -10.371 1.00 65.25 104 ARG A N 1
ATOM 840 C CA . ARG A 1 104 ? -12.096 8.535 -11.295 1.00 65.25 104 ARG A CA 1
ATOM 841 C C . ARG A 1 104 ? -11.346 7.248 -11.632 1.00 65.25 104 ARG A C 1
ATOM 843 O O . ARG A 1 104 ? -11.968 6.300 -12.097 1.00 65.25 104 ARG A O 1
ATOM 850 N N . SER A 1 105 ? -10.036 7.228 -11.421 1.00 66.06 105 SER A N 1
ATOM 851 C CA . SER A 1 105 ? -9.133 6.137 -11.794 1.00 66.06 105 SER A CA 1
ATOM 852 C C . SER A 1 105 ? -8.625 5.331 -10.624 1.00 66.06 105 SER A C 1
ATOM 854 O O . SER A 1 105 ? -7.986 4.305 -10.850 1.00 66.06 105 SER A O 1
ATOM 856 N N . CYS A 1 106 ? -8.887 5.764 -9.390 1.00 71.88 106 CYS A N 1
ATOM 857 C CA . CYS A 1 106 ? -8.416 4.997 -8.258 1.00 71.88 106 CYS A CA 1
ATOM 858 C C . CYS A 1 106 ? -9.072 3.602 -8.226 1.00 71.88 106 CYS A C 1
ATOM 860 O O . CYS A 1 106 ? -10.306 3.517 -8.229 1.00 71.88 106 CYS A O 1
ATOM 862 N N . PRO A 1 107 ? -8.276 2.515 -8.221 1.00 74.75 107 PRO A N 1
ATOM 863 C CA . PRO A 1 107 ? -8.810 1.168 -8.072 1.00 74.75 107 PRO A CA 1
ATOM 864 C C . PRO A 1 107 ? -9.533 0.964 -6.741 1.00 74.75 107 PRO A C 1
ATOM 866 O O . PRO A 1 107 ? -9.260 1.652 -5.762 1.00 74.75 107 PRO A O 1
ATOM 869 N N . ALA A 1 108 ? -10.388 -0.060 -6.696 1.00 83.69 108 ALA A N 1
ATOM 870 C CA . ALA A 1 108 ? -10.884 -0.618 -5.439 1.00 83.69 108 ALA A CA 1
ATOM 871 C C . ALA A 1 108 ? -9.788 -1.390 -4.673 1.00 83.69 108 ALA A C 1
ATOM 873 O O . ALA A 1 108 ? -9.871 -1.524 -3.456 1.00 83.69 108 ALA A O 1
ATOM 874 N N . ASP A 1 109 ? -8.740 -1.837 -5.369 1.00 81.44 109 ASP A N 1
ATOM 875 C CA . ASP A 1 109 ? -7.656 -2.661 -4.840 1.00 81.44 109 ASP A CA 1
ATOM 876 C C . ASP A 1 109 ? -6.280 -2.028 -5.075 1.00 81.44 109 ASP A C 1
ATOM 878 O O . ASP A 1 109 ? -5.825 -1.903 -6.214 1.00 81.44 109 ASP A O 1
ATOM 882 N N . ILE A 1 110 ? -5.581 -1.675 -3.995 1.00 82.56 110 ILE A N 1
ATOM 883 C CA . ILE A 1 110 ? -4.182 -1.242 -4.017 1.00 82.56 110 ILE A CA 1
ATOM 884 C C . ILE A 1 110 ? -3.386 -2.126 -3.063 1.00 82.56 110 ILE A C 1
ATOM 886 O O . ILE A 1 110 ? -3.597 -2.106 -1.851 1.00 82.56 110 ILE A O 1
ATOM 890 N N . SER A 1 111 ? -2.433 -2.879 -3.613 1.00 82.69 111 SER A N 1
ATOM 891 C CA . SER A 1 111 ? -1.489 -3.664 -2.824 1.00 82.69 111 SER A CA 1
ATOM 892 C C . SER A 1 111 ? -0.055 -3.429 -3.263 1.00 82.69 111 SER A C 1
ATOM 894 O O . SER A 1 111 ? 0.305 -3.609 -4.426 1.00 82.69 111 SER A O 1
ATOM 896 N N . PHE A 1 112 ? 0.760 -3.058 -2.284 1.00 80.25 112 PHE A N 1
ATOM 897 C CA . PHE A 1 112 ? 2.196 -2.861 -2.366 1.00 80.25 112 PHE A CA 1
ATOM 898 C C . PHE A 1 112 ? 2.937 -3.752 -1.364 1.00 80.25 112 PHE A C 1
ATOM 900 O O . PHE A 1 112 ? 4.031 -3.411 -0.922 1.00 80.25 112 PHE A O 1
ATOM 907 N N . ALA A 1 113 ? 2.353 -4.908 -1.022 1.00 78.25 113 ALA A N 1
ATOM 908 C CA . ALA A 1 113 ? 2.914 -5.854 -0.058 1.00 78.25 113 ALA A CA 1
ATOM 909 C C . ALA A 1 113 ? 4.360 -6.261 -0.374 1.00 78.25 113 ALA A C 1
ATOM 911 O O . ALA A 1 113 ? 5.146 -6.456 0.535 1.00 78.25 113 ALA A O 1
ATOM 912 N N . GLU A 1 114 ? 4.735 -6.328 -1.651 1.00 72.62 114 GLU A N 1
ATOM 913 C CA . GLU A 1 114 ? 6.078 -6.744 -2.075 1.00 72.62 114 GLU A CA 1
ATOM 914 C C . GLU A 1 114 ? 7.043 -5.565 -2.312 1.00 72.62 114 GLU A C 1
ATOM 916 O O . GLU A 1 114 ? 8.198 -5.776 -2.685 1.00 72.62 114 GLU A O 1
ATOM 921 N N . LEU A 1 115 ? 6.600 -4.311 -2.125 1.00 71.25 115 LEU A N 1
ATOM 922 C CA . LEU A 1 115 ? 7.403 -3.118 -2.417 1.00 71.25 115 LEU A CA 1
ATOM 923 C C . LEU A 1 115 ? 7.804 -2.358 -1.152 1.00 71.25 115 LEU A C 1
ATOM 925 O O . LEU A 1 115 ? 7.042 -1.568 -0.604 1.00 71.25 115 LEU A O 1
ATOM 929 N N . LYS A 1 116 ? 9.064 -2.536 -0.748 1.00 72.50 116 LYS A N 1
ATOM 930 C CA . LYS A 1 116 ? 9.668 -1.855 0.414 1.00 72.50 116 LYS A CA 1
ATOM 931 C C . LYS A 1 116 ? 10.093 -0.409 0.142 1.00 72.50 116 LYS A C 1
ATOM 933 O O . LYS A 1 116 ? 10.313 0.351 1.073 1.00 72.50 116 LYS A O 1
ATOM 938 N N . GLU A 1 117 ? 10.200 -0.039 -1.131 1.00 72.81 117 GLU A N 1
ATOM 939 C CA . GLU A 1 117 ? 10.791 1.229 -1.586 1.00 72.81 117 GLU A CA 1
ATOM 940 C C . GLU A 1 117 ? 9.735 2.310 -1.880 1.00 72.81 117 GLU A C 1
ATOM 942 O O . GLU A 1 117 ? 10.037 3.403 -2.372 1.00 72.81 117 GLU A O 1
ATOM 947 N N . ILE A 1 118 ? 8.460 2.012 -1.614 1.00 74.62 118 ILE A N 1
ATOM 948 C CA . ILE A 1 118 ? 7.400 3.011 -1.712 1.00 74.62 118 ILE A CA 1
ATOM 949 C C . ILE A 1 118 ? 7.500 3.957 -0.529 1.00 74.62 118 ILE A C 1
ATOM 951 O O . ILE A 1 118 ? 7.514 3.557 0.630 1.00 74.62 118 ILE A O 1
ATOM 955 N N . THR A 1 119 ? 7.494 5.248 -0.840 1.00 81.00 119 THR A N 1
ATOM 956 C CA . THR A 1 119 ? 7.441 6.296 0.175 1.00 81.00 119 THR A CA 1
ATOM 957 C C . THR A 1 119 ? 6.010 6.776 0.355 1.00 81.00 119 THR A C 1
ATOM 959 O O . THR A 1 119 ? 5.233 6.805 -0.601 1.00 81.00 119 THR A O 1
ATOM 962 N N . LEU A 1 120 ? 5.683 7.261 1.553 1.00 84.94 120 LEU A N 1
ATOM 963 C CA . LEU A 1 120 ? 4.381 7.872 1.830 1.00 84.94 120 LEU A CA 1
ATOM 964 C C . LEU A 1 120 ? 4.055 9.024 0.866 1.00 84.94 120 LEU A C 1
ATOM 966 O O . LEU A 1 120 ? 2.915 9.180 0.435 1.00 84.94 120 LEU A O 1
ATOM 970 N N . LYS A 1 121 ? 5.072 9.798 0.458 1.00 79.12 121 LYS A N 1
ATOM 971 C CA . LYS A 1 121 ? 4.926 10.861 -0.546 1.00 79.12 121 LYS A CA 1
ATOM 972 C C . LYS A 1 121 ? 4.352 10.321 -1.860 1.00 79.12 121 LYS A C 1
ATOM 974 O O . LYS A 1 121 ? 3.507 10.965 -2.474 1.00 79.12 121 LYS A O 1
ATOM 979 N N . GLY A 1 122 ? 4.782 9.126 -2.254 1.00 71.44 122 GLY A N 1
ATOM 980 C CA . GLY A 1 122 ? 4.291 8.429 -3.435 1.00 71.44 122 GLY A CA 1
ATOM 981 C C . GLY A 1 122 ? 2.831 8.000 -3.366 1.00 71.44 122 GLY A C 1
ATOM 982 O O . GLY A 1 122 ? 2.240 7.733 -4.409 1.00 71.44 122 GLY A O 1
ATOM 983 N N . LEU A 1 123 ? 2.260 7.963 -2.160 1.00 83.00 123 LEU A N 1
ATOM 984 C CA . LEU A 1 123 ? 0.891 7.538 -1.886 1.00 83.00 123 LEU A CA 1
ATOM 985 C C . LEU A 1 123 ? -0.050 8.690 -1.529 1.00 83.00 123 LEU A C 1
ATOM 987 O O . LEU A 1 123 ? -1.233 8.451 -1.319 1.00 83.00 123 LEU A O 1
ATOM 991 N N . GLN A 1 124 ? 0.419 9.941 -1.486 1.00 84.31 124 GLN A N 1
ATOM 992 C CA . GLN A 1 124 ? -0.407 11.084 -1.063 1.00 84.31 124 GLN A CA 1
ATOM 993 C C . GLN A 1 124 ? -1.702 11.234 -1.867 1.00 84.31 124 GLN A C 1
ATOM 995 O O . GLN A 1 124 ? -2.730 11.627 -1.325 1.00 84.31 124 GLN A O 1
ATOM 1000 N N . SER A 1 125 ? -1.679 10.919 -3.161 1.00 84.44 125 SER A N 1
ATOM 1001 C CA . SER A 1 125 ? -2.886 11.000 -3.982 1.00 84.44 125 SER A CA 1
ATOM 1002 C C . SER A 1 125 ? -3.934 9.945 -3.587 1.00 84.44 125 SER A C 1
ATOM 1004 O O . SER A 1 125 ? -5.122 10.200 -3.776 1.00 84.44 125 SER A O 1
ATOM 1006 N N . ILE A 1 126 ? -3.545 8.832 -2.940 1.00 87.62 126 ILE A N 1
ATOM 1007 C CA . ILE A 1 126 ? -4.487 7.845 -2.385 1.00 87.62 126 ILE A CA 1
ATOM 1008 C C . ILE A 1 126 ? -5.381 8.496 -1.335 1.00 87.62 126 ILE A C 1
ATOM 1010 O O . ILE A 1 126 ? -6.603 8.454 -1.465 1.00 87.62 126 ILE A O 1
ATOM 1014 N N . SER A 1 127 ? -4.790 9.137 -0.323 1.00 90.38 127 SER A N 1
ATOM 1015 C CA . SER A 1 127 ? -5.553 9.726 0.785 1.00 90.38 127 SER A CA 1
ATOM 1016 C C . SER A 1 127 ? -6.463 10.874 0.361 1.00 90.38 127 SER A C 1
ATOM 1018 O O . SER A 1 127 ? -7.415 11.187 1.068 1.00 90.38 127 SER A O 1
ATOM 1020 N N . MET A 1 128 ? -6.221 11.476 -0.804 1.00 89.19 128 MET A N 1
ATOM 1021 C CA . MET A 1 128 ? -7.024 12.588 -1.314 1.00 89.19 128 MET A CA 1
ATOM 1022 C C . MET A 1 128 ? -8.081 12.169 -2.342 1.00 89.19 128 MET A C 1
ATOM 1024 O O . MET A 1 128 ? -9.122 12.816 -2.451 1.00 89.19 128 MET A O 1
ATOM 1028 N N . ASN A 1 129 ? -7.828 11.111 -3.120 1.00 86.19 129 ASN A N 1
ATOM 1029 C CA . ASN A 1 129 ? -8.607 10.843 -4.332 1.00 86.19 129 ASN A CA 1
ATOM 1030 C C . ASN A 1 129 ? -9.330 9.487 -4.328 1.00 86.19 129 ASN A C 1
ATOM 1032 O O . ASN A 1 129 ? -10.323 9.325 -5.039 1.00 86.19 129 ASN A O 1
ATOM 1036 N N . CYS A 1 130 ? -8.893 8.518 -3.526 1.00 86.62 130 CYS A N 1
ATOM 1037 C CA . CYS A 1 130 ? -9.358 7.132 -3.600 1.00 86.62 130 CYS A CA 1
ATOM 1038 C C . CYS A 1 130 ? -10.632 6.843 -2.789 1.00 86.62 130 CYS A C 1
ATOM 1040 O O . CYS A 1 130 ? -10.621 6.088 -1.817 1.00 86.62 130 CYS A O 1
ATOM 1042 N N . LYS A 1 131 ? -11.763 7.419 -3.210 1.00 90.06 131 LYS A N 1
ATOM 1043 C CA . LYS A 1 131 ? -13.033 7.368 -2.454 1.00 90.06 131 LYS A CA 1
ATOM 1044 C C . LYS A 1 131 ? -13.705 5.994 -2.383 1.00 90.06 131 LYS A C 1
ATOM 1046 O O . LYS A 1 131 ? -14.426 5.722 -1.433 1.00 90.06 131 LYS A O 1
ATOM 1051 N N . ASN A 1 132 ? -13.463 5.147 -3.382 1.00 88.62 132 ASN A N 1
ATOM 1052 C CA . ASN A 1 132 ? -14.059 3.810 -3.498 1.00 88.62 132 ASN A CA 1
ATOM 1053 C C . ASN A 1 132 ? -13.041 2.688 -3.233 1.00 88.62 132 ASN A C 1
ATOM 1055 O O . ASN A 1 132 ? -13.260 1.555 -3.647 1.00 88.62 132 ASN A O 1
ATOM 1059 N N . LEU A 1 133 ? -11.894 3.008 -2.625 1.00 90.56 133 LEU A N 1
ATOM 1060 C CA . LEU A 1 133 ? -10.881 2.010 -2.296 1.00 90.56 133 LEU A CA 1
ATOM 1061 C C . LEU A 1 133 ? -11.420 1.072 -1.214 1.00 90.56 133 LEU A C 1
ATOM 1063 O O . LEU A 1 133 ? -11.786 1.535 -0.135 1.00 90.56 133 LEU A O 1
ATOM 1067 N N . GLU A 1 134 ? -11.449 -0.224 -1.507 1.00 94.69 134 GLU A N 1
ATOM 1068 C CA . GLU A 1 134 ? -11.863 -1.277 -0.579 1.00 94.69 134 GLU A CA 1
ATOM 1069 C C . GLU A 1 134 ? -10.650 -1.946 0.077 1.00 94.69 134 GLU A C 1
ATOM 1071 O O . GLU A 1 134 ? -10.724 -2.368 1.228 1.00 94.69 134 GLU A O 1
ATOM 1076 N N . ASN A 1 135 ? -9.523 -2.042 -0.630 1.00 93.19 135 ASN A N 1
ATOM 1077 C CA . ASN A 1 135 ? -8.358 -2.795 -0.178 1.00 93.19 135 ASN A CA 1
ATOM 1078 C C . ASN A 1 135 ? -7.094 -1.941 -0.285 1.00 93.19 135 ASN A C 1
ATOM 1080 O O . ASN A 1 135 ? -6.689 -1.572 -1.386 1.00 93.19 135 ASN A O 1
ATOM 1084 N N . LEU A 1 136 ? -6.467 -1.644 0.856 1.00 93.81 136 LEU A N 1
ATOM 1085 C CA . LEU A 1 136 ? -5.212 -0.898 0.947 1.00 93.81 136 LEU A CA 1
ATOM 1086 C C . LEU A 1 136 ? -4.172 -1.712 1.716 1.00 93.81 136 LEU A C 1
ATOM 1088 O O . LEU A 1 136 ? -4.234 -1.806 2.940 1.00 93.81 136 LEU A O 1
ATOM 1092 N N . ILE A 1 137 ? -3.210 -2.286 0.996 1.00 92.06 137 ILE A N 1
ATOM 1093 C CA . ILE A 1 137 ? -2.168 -3.145 1.567 1.00 92.06 137 ILE A CA 1
ATOM 1094 C C . ILE A 1 137 ? -0.804 -2.499 1.342 1.00 92.06 137 ILE A C 1
ATOM 1096 O O . ILE A 1 137 ? -0.250 -2.575 0.247 1.00 92.06 137 ILE A O 1
ATOM 1100 N N . ILE A 1 138 ? -0.268 -1.836 2.364 1.00 91.19 138 ILE A N 1
ATOM 1101 C CA . ILE A 1 138 ? 0.989 -1.077 2.309 1.00 91.19 138 ILE A CA 1
ATOM 1102 C C . ILE A 1 138 ? 1.864 -1.345 3.549 1.00 91.19 138 ILE A C 1
ATOM 1104 O O . ILE A 1 138 ? 2.302 -0.402 4.208 1.00 91.19 138 ILE A O 1
ATOM 1108 N N . PRO A 1 139 ? 2.162 -2.623 3.867 1.00 90.38 139 PRO A N 1
ATOM 1109 C CA . PRO A 1 139 ? 2.763 -3.028 5.137 1.00 90.38 139 PRO A CA 1
ATOM 1110 C C . PRO A 1 139 ? 4.096 -2.362 5.440 1.00 90.38 139 PRO A C 1
ATOM 1112 O O . PRO A 1 139 ? 4.413 -2.249 6.612 1.00 90.38 139 PRO A O 1
ATOM 1115 N N . TYR A 1 140 ? 4.859 -1.964 4.415 1.00 87.94 140 TYR A N 1
ATOM 1116 C CA . TYR A 1 140 ? 6.204 -1.390 4.528 1.00 87.94 140 TYR A CA 1
ATOM 1117 C C . TYR A 1 140 ? 6.255 0.132 4.358 1.00 87.94 140 TYR A C 1
ATOM 1119 O O . TYR A 1 140 ? 7.341 0.711 4.324 1.00 87.94 140 TYR A O 1
ATOM 1127 N N . VAL A 1 141 ? 5.102 0.792 4.223 1.00 88.50 141 VAL A N 1
ATOM 1128 C CA . VAL A 1 141 ? 5.039 2.250 4.113 1.00 88.50 141 VAL A CA 1
ATOM 1129 C C . VAL A 1 141 ? 4.806 2.833 5.494 1.00 88.50 141 VAL A C 1
ATOM 1131 O O . VAL A 1 141 ? 3.836 2.501 6.163 1.00 88.50 141 VAL A O 1
ATOM 1134 N N . ASP A 1 142 ? 5.690 3.733 5.910 1.00 90.88 142 ASP A N 1
ATOM 1135 C CA . ASP A 1 142 ? 5.553 4.438 7.179 1.00 90.88 142 ASP A CA 1
ATOM 1136 C C . ASP A 1 142 ? 4.518 5.569 7.056 1.00 90.88 142 ASP A C 1
ATOM 1138 O O . ASP A 1 142 ? 4.858 6.699 6.687 1.00 90.88 142 ASP A O 1
ATOM 1142 N N . VAL A 1 143 ? 3.247 5.228 7.285 1.00 94.25 143 VAL A N 1
ATOM 1143 C CA . VAL A 1 143 ? 2.093 6.137 7.237 1.00 94.25 143 VAL A CA 1
ATOM 1144 C C . VAL A 1 143 ? 2.117 7.098 8.430 1.00 94.25 143 VAL A C 1
ATOM 1146 O O . VAL A 1 143 ? 2.520 6.725 9.528 1.00 94.25 143 VAL A O 1
ATOM 1149 N N . ASP A 1 144 ? 1.685 8.342 8.211 1.00 95.25 144 ASP A N 1
ATOM 1150 C CA . ASP A 1 144 ? 1.576 9.374 9.246 1.00 95.25 144 ASP A CA 1
ATOM 1151 C C . ASP A 1 144 ? 0.124 9.828 9.484 1.00 95.25 144 ASP A C 1
ATOM 1153 O O . ASP A 1 144 ? -0.810 9.448 8.768 1.00 95.25 144 ASP A O 1
ATOM 1157 N N . ASP A 1 145 ? -0.060 10.652 10.516 1.00 96.31 145 ASP A N 1
ATOM 1158 C CA . ASP A 1 145 ? -1.364 11.203 10.894 1.00 96.31 145 ASP A CA 1
ATOM 1159 C C . ASP A 1 145 ? -2.044 11.987 9.762 1.00 96.31 145 ASP A C 1
ATOM 1161 O O . ASP A 1 145 ? -3.250 11.852 9.558 1.00 96.31 145 ASP A O 1
ATOM 1165 N N . ASP A 1 146 ? -1.288 12.791 9.007 1.00 96.12 146 ASP A N 1
ATOM 1166 C CA . ASP A 1 146 ? -1.827 13.613 7.914 1.00 96.12 146 ASP A CA 1
ATOM 1167 C C . ASP A 1 146 ? -2.425 12.737 6.808 1.00 96.12 146 ASP A C 1
ATOM 1169 O O . ASP A 1 146 ? -3.509 13.030 6.288 1.00 96.12 146 ASP A O 1
ATOM 1173 N N . PHE A 1 147 ? -1.765 11.622 6.488 1.00 95.81 147 PHE A N 1
ATOM 1174 C CA . PHE A 1 147 ? -2.303 10.646 5.553 1.00 95.81 147 PHE A CA 1
ATOM 1175 C C . PHE A 1 147 ? -3.631 10.062 6.045 1.00 95.81 147 PHE A C 1
ATOM 1177 O O . PHE A 1 147 ? -4.596 10.066 5.279 1.00 95.81 147 PHE A O 1
ATOM 1184 N N . LEU A 1 148 ? -3.714 9.589 7.295 1.00 96.44 148 LEU A N 1
ATOM 1185 C CA . LEU A 1 148 ? -4.938 8.965 7.820 1.00 96.44 148 LEU A CA 1
ATOM 1186 C C . LEU A 1 148 ? -6.090 9.959 7.992 1.00 96.44 148 LEU A C 1
ATOM 1188 O O . LEU A 1 148 ? -7.237 9.603 7.711 1.00 96.44 148 LEU A O 1
ATOM 1192 N N . VAL A 1 149 ? -5.804 11.198 8.405 1.00 97.00 149 VAL A N 1
ATOM 1193 C CA . VAL A 1 149 ? -6.803 12.276 8.497 1.00 97.00 149 VAL A CA 1
ATOM 1194 C C . VAL A 1 149 ? -7.413 12.552 7.128 1.00 97.00 149 VAL A C 1
ATOM 1196 O O . VAL A 1 149 ? -8.630 12.513 6.983 1.00 97.00 149 VAL A O 1
ATOM 1199 N N . LYS A 1 150 ? -6.588 12.747 6.097 1.00 95.94 150 LYS A N 1
ATOM 1200 C CA . LYS A 1 150 ? -7.097 12.970 4.735 1.00 95.94 150 LYS A CA 1
ATOM 1201 C C . LYS A 1 150 ? -7.822 11.746 4.193 1.00 95.94 150 LYS A C 1
ATOM 1203 O O . LYS A 1 150 ? -8.859 11.878 3.546 1.00 95.94 150 LYS A O 1
ATOM 1208 N N . PHE A 1 151 ? -7.284 10.556 4.459 1.00 95.56 151 PHE A N 1
ATOM 1209 C CA . PHE A 1 151 ? -7.843 9.317 3.939 1.00 95.56 151 PHE A CA 1
ATOM 1210 C C . PHE A 1 151 ? -9.243 9.067 4.502 1.00 95.56 151 PHE A C 1
ATOM 1212 O O . PHE A 1 151 ? -10.160 8.826 3.721 1.00 95.56 151 PHE A O 1
ATOM 1219 N N . LYS A 1 152 ? -9.447 9.171 5.824 1.00 95.00 152 LYS A N 1
ATOM 1220 C CA . LYS A 1 152 ? -10.766 8.926 6.438 1.00 95.00 152 LYS A CA 1
ATOM 1221 C C . LYS A 1 152 ? -11.821 9.950 5.996 1.00 95.00 152 LYS A C 1
ATOM 1223 O O . LYS A 1 152 ? -12.983 9.599 5.829 1.00 95.00 152 LYS A O 1
ATOM 1228 N N . GLU A 1 153 ? -11.428 11.197 5.735 1.00 94.19 153 GLU A N 1
ATOM 1229 C CA . GLU A 1 153 ? -12.340 12.218 5.194 1.00 94.19 153 GLU A CA 1
ATOM 1230 C C . GLU A 1 153 ? -12.824 11.884 3.774 1.00 94.19 153 GLU A C 1
ATOM 1232 O O . GLU A 1 153 ? -13.916 12.292 3.373 1.00 94.19 153 GLU A O 1
ATOM 1237 N N . ASN A 1 154 ? -12.026 11.136 3.008 1.00 92.38 154 ASN A N 1
ATOM 1238 C CA . ASN A 1 154 ? -12.310 10.823 1.609 1.00 92.38 154 ASN A CA 1
ATOM 1239 C C . ASN A 1 154 ? -12.819 9.401 1.370 1.00 92.38 154 ASN A C 1
ATOM 1241 O O . ASN A 1 154 ? -13.453 9.165 0.341 1.00 92.38 154 ASN A O 1
ATOM 1245 N N . ASN A 1 155 ? -12.548 8.467 2.276 1.00 95.00 155 ASN A N 1
ATOM 1246 C CA . ASN A 1 155 ? -12.870 7.056 2.131 1.00 95.00 155 ASN A CA 1
ATOM 1247 C C . ASN A 1 155 ? -13.462 6.494 3.428 1.00 95.00 155 ASN A C 1
ATOM 1249 O O . ASN A 1 155 ? -12.894 6.648 4.508 1.00 95.00 155 ASN A O 1
ATOM 1253 N N . ASN A 1 156 ? -14.577 5.785 3.285 1.00 94.94 156 ASN A N 1
ATOM 1254 C CA . ASN A 1 156 ? -15.241 5.031 4.346 1.00 94.94 156 ASN A CA 1
ATOM 1255 C C . ASN A 1 156 ? -15.664 3.626 3.876 1.00 94.94 156 ASN A C 1
ATOM 1257 O O . ASN A 1 156 ? -16.606 3.055 4.419 1.00 94.94 156 ASN A O 1
ATOM 1261 N N . GLN A 1 157 ? -15.018 3.112 2.825 1.00 95.50 157 GLN A N 1
ATOM 1262 C CA . GLN A 1 157 ? -15.387 1.869 2.137 1.00 95.50 157 GLN A CA 1
ATOM 1263 C C . GLN A 1 157 ? -14.345 0.763 2.326 1.00 95.50 157 GLN A C 1
ATOM 1265 O O . GLN A 1 157 ? -14.471 -0.305 1.725 1.00 95.50 157 GLN A O 1
ATOM 1270 N N . LEU A 1 158 ? -13.305 0.998 3.138 1.00 97.19 158 LEU A N 1
ATOM 1271 C CA . LEU A 1 158 ? -12.261 0.004 3.344 1.00 97.19 158 LEU A CA 1
ATOM 1272 C C . LEU A 1 158 ? -12.821 -1.272 3.969 1.00 97.19 158 LEU A C 1
ATOM 1274 O O . LEU A 1 158 ? -13.537 -1.262 4.970 1.00 97.19 158 LEU A O 1
ATOM 1278 N N . ARG A 1 159 ? -12.395 -2.385 3.384 1.00 97.50 159 ARG A N 1
ATOM 1279 C CA . ARG A 1 159 ? -12.664 -3.754 3.806 1.00 97.50 159 ARG A CA 1
ATOM 1280 C C . ARG A 1 159 ? -11.389 -4.449 4.249 1.00 97.50 159 ARG A C 1
ATOM 1282 O O . ARG A 1 159 ? -11.428 -5.197 5.221 1.00 97.50 159 ARG A O 1
ATOM 1289 N N . ASN A 1 160 ? -10.261 -4.200 3.585 1.00 97.56 160 ASN A N 1
ATOM 1290 C CA . ASN A 1 160 ? -8.973 -4.761 3.985 1.00 97.56 160 ASN A CA 1
ATOM 1291 C C . ASN A 1 160 ? -7.915 -3.659 4.117 1.00 97.56 160 ASN A C 1
ATOM 1293 O O . ASN A 1 160 ? -7.717 -2.871 3.191 1.00 97.56 160 ASN A O 1
ATOM 1297 N N . LEU A 1 161 ? -7.220 -3.637 5.254 1.00 97.25 161 LEU A N 1
ATOM 1298 C CA . LEU A 1 161 ? -6.169 -2.669 5.558 1.00 97.25 161 LEU A CA 1
ATOM 1299 C C . LEU A 1 161 ? -4.924 -3.365 6.102 1.00 97.25 161 LEU A C 1
ATOM 1301 O O . LEU A 1 161 ? -5.015 -4.134 7.058 1.00 97.25 161 LEU A O 1
ATOM 1305 N N . ASP A 1 162 ? -3.768 -3.020 5.548 1.00 96.19 162 ASP A N 1
ATOM 1306 C CA . ASP A 1 162 ? -2.462 -3.357 6.108 1.00 96.19 162 ASP A CA 1
ATOM 1307 C C . ASP A 1 162 ? -1.552 -2.127 6.089 1.00 96.19 162 ASP A C 1
ATOM 1309 O O . ASP A 1 162 ? -1.218 -1.604 5.023 1.00 96.19 162 ASP A O 1
ATOM 1313 N N . ILE A 1 163 ? -1.171 -1.669 7.280 1.00 95.62 163 ILE A N 1
ATOM 1314 C CA . ILE A 1 163 ? -0.251 -0.541 7.501 1.00 95.62 163 ILE A CA 1
ATOM 1315 C C . ILE A 1 163 ? 0.870 -0.925 8.475 1.00 95.62 163 ILE A C 1
ATOM 1317 O O . ILE A 1 163 ? 1.440 -0.053 9.131 1.00 95.62 163 ILE A O 1
ATOM 1321 N N . SER A 1 164 ? 1.172 -2.225 8.571 1.00 91.56 164 SER A N 1
ATOM 1322 C CA . SER A 1 164 ? 1.848 -2.882 9.696 1.00 91.56 164 SER A CA 1
ATOM 1323 C C . SER A 1 164 ? 3.156 -2.266 10.196 1.00 91.56 164 SER A C 1
ATOM 1325 O O . SER A 1 164 ? 3.458 -2.478 11.364 1.00 91.56 164 SER A O 1
ATOM 1327 N N . THR A 1 165 ? 3.934 -1.517 9.405 1.00 87.56 165 THR A N 1
ATOM 1328 C CA . THR A 1 165 ? 5.207 -0.903 9.854 1.00 87.56 165 THR A CA 1
ATOM 1329 C C . THR A 1 165 ? 5.119 0.578 10.218 1.00 87.56 165 THR A C 1
ATOM 1331 O O . THR A 1 165 ? 6.155 1.207 10.434 1.00 87.56 165 THR A O 1
ATOM 1334 N N . SER A 1 166 ? 3.926 1.164 10.241 1.00 89.31 166 SER A N 1
ATOM 1335 C CA . SER A 1 166 ? 3.772 2.604 10.476 1.00 89.31 166 SER A CA 1
ATOM 1336 C C . SER A 1 166 ? 4.077 2.966 11.929 1.00 89.31 166 SER A C 1
ATOM 1338 O O . SER A 1 166 ? 3.483 2.403 12.848 1.00 89.31 166 SER A O 1
ATOM 1340 N N . ASN A 1 167 ? 4.990 3.915 12.152 1.00 86.62 167 ASN A N 1
ATOM 1341 C CA . ASN A 1 167 ? 5.400 4.341 13.498 1.00 86.62 167 ASN A CA 1
ATOM 1342 C C . ASN A 1 167 ? 5.150 5.832 13.781 1.00 86.62 167 ASN A C 1
ATOM 1344 O O . ASN A 1 167 ? 5.398 6.292 14.896 1.00 86.62 167 ASN A O 1
ATOM 1348 N N . ARG A 1 168 ? 4.632 6.578 12.797 1.00 91.81 168 ARG A N 1
ATOM 1349 C CA . ARG A 1 168 ? 4.322 8.016 12.897 1.00 91.81 168 ARG A CA 1
ATOM 1350 C C . ARG A 1 168 ? 2.832 8.318 13.056 1.00 91.81 168 ARG A C 1
ATOM 1352 O O . ARG A 1 168 ? 2.409 9.439 12.777 1.00 91.81 168 ARG A O 1
ATOM 1359 N N . ILE A 1 169 ? 2.054 7.331 13.496 1.00 94.38 169 ILE A N 1
ATOM 1360 C CA . ILE A 1 169 ? 0.623 7.489 13.754 1.00 94.38 169 ILE A CA 1
ATOM 1361 C C . ILE A 1 169 ? 0.403 7.669 15.255 1.00 94.38 169 ILE A C 1
ATOM 1363 O O . ILE A 1 169 ? 0.843 6.841 16.054 1.00 94.38 169 ILE A O 1
ATOM 1367 N N . SER A 1 170 ? -0.290 8.734 15.643 1.00 93.88 170 SER A N 1
ATOM 1368 C CA . SER A 1 170 ? -0.718 8.945 17.021 1.00 93.88 170 SER A CA 1
ATOM 1369 C C . SER A 1 170 ? -1.949 8.103 17.366 1.00 93.88 170 SER A C 1
ATOM 1371 O O . SER A 1 170 ? -2.827 7.858 16.536 1.00 93.88 170 SER A O 1
ATOM 1373 N N . GLU A 1 171 ? -2.043 7.693 18.634 1.00 91.19 171 GLU A N 1
ATOM 1374 C CA . GLU A 1 171 ? -3.158 6.895 19.168 1.00 91.19 171 GLU A CA 1
ATOM 1375 C C . GLU A 1 171 ? -4.528 7.484 18.805 1.00 91.19 171 GLU A C 1
ATOM 1377 O O . GLU A 1 171 ? -5.398 6.770 18.305 1.00 91.19 171 GLU A O 1
ATOM 1382 N N . SER A 1 172 ? -4.710 8.790 19.023 1.00 94.75 172 SER A N 1
ATOM 1383 C CA . SER A 1 172 ? -5.992 9.461 18.798 1.00 94.75 172 SER A CA 1
ATOM 1384 C C . SER A 1 172 ? -6.415 9.434 17.333 1.00 94.75 172 SER A C 1
ATOM 1386 O O . SER A 1 172 ? -7.596 9.269 17.033 1.00 94.75 172 SER A O 1
ATOM 1388 N N . ILE A 1 173 ? -5.457 9.580 16.414 1.00 96.81 173 ILE A N 1
ATOM 1389 C CA . ILE A 1 173 ? -5.747 9.568 14.980 1.00 96.81 173 ILE A CA 1
ATOM 1390 C C . ILE A 1 173 ? -6.056 8.152 14.511 1.00 96.81 173 ILE A C 1
ATOM 1392 O O . ILE A 1 173 ? -6.979 7.973 13.715 1.00 96.81 173 ILE A O 1
ATOM 1396 N N . LEU A 1 174 ? -5.347 7.150 15.035 1.00 95.44 174 LEU A N 1
ATOM 1397 C CA . LEU A 1 174 ? -5.626 5.752 14.730 1.00 95.44 174 LEU A CA 1
ATOM 1398 C C . LEU A 1 174 ? -7.016 5.334 15.233 1.00 95.44 174 LEU A C 1
ATOM 1400 O O . LEU A 1 174 ? -7.764 4.692 14.498 1.00 95.44 174 LEU A O 1
ATOM 1404 N N . GLU A 1 175 ? -7.396 5.740 16.449 1.00 95.69 175 GLU A N 1
ATOM 1405 C CA . GLU A 1 175 ? -8.747 5.524 16.980 1.00 95.69 175 GLU A CA 1
ATOM 1406 C C . GLU A 1 175 ? -9.811 6.166 16.078 1.00 95.69 175 GLU A C 1
ATOM 1408 O O . GLU A 1 175 ? -10.738 5.490 15.627 1.00 95.69 175 GLU A O 1
ATOM 1413 N N . GLU A 1 176 ? -9.675 7.461 15.780 1.00 96.88 176 GLU A N 1
ATOM 1414 C CA . GLU A 1 176 ? -10.640 8.195 14.956 1.00 96.88 176 GLU A CA 1
ATOM 1415 C C . GLU A 1 176 ? -10.742 7.613 13.540 1.00 96.88 176 GLU A C 1
ATOM 1417 O O . GLU A 1 176 ? -11.832 7.540 12.972 1.00 96.88 176 GLU A O 1
ATOM 1422 N N . PHE A 1 177 ? -9.619 7.159 12.980 1.00 97.56 177 PHE A N 1
ATOM 1423 C CA . PHE A 1 177 ? -9.589 6.477 11.694 1.00 97.56 177 PHE A CA 1
ATOM 1424 C C . PHE A 1 177 ? -10.471 5.224 11.710 1.00 97.56 177 PHE A C 1
ATOM 1426 O O . PHE A 1 177 ? -11.358 5.108 10.865 1.00 97.56 177 PHE A O 1
ATOM 1433 N N . PHE A 1 178 ? -10.297 4.319 12.679 1.00 97.19 178 PHE A N 1
ATOM 1434 C CA . PHE A 1 178 ? -11.107 3.095 12.745 1.00 97.19 178 PHE A CA 1
ATOM 1435 C C . PHE A 1 178 ? -12.584 3.374 13.028 1.00 97.19 178 PHE A C 1
ATOM 1437 O O . PHE A 1 178 ? -13.445 2.671 12.499 1.00 97.19 178 PHE A O 1
ATOM 1444 N N . ARG A 1 179 ? -12.907 4.449 13.760 1.00 96.56 179 ARG A N 1
ATOM 1445 C CA . ARG A 1 179 ? -14.304 4.883 13.940 1.00 96.56 179 ARG A CA 1
ATOM 1446 C C . ARG A 1 179 ? -15.003 5.283 12.640 1.00 96.56 179 ARG A C 1
ATOM 1448 O O . ARG A 1 179 ? -16.230 5.282 12.589 1.00 96.56 179 ARG A O 1
ATOM 1455 N N . ASN A 1 180 ? -14.242 5.595 11.596 1.00 97.06 180 ASN A N 1
ATOM 1456 C CA . ASN A 1 180 ? -14.755 5.978 10.286 1.00 97.06 180 ASN A CA 1
ATOM 1457 C C . ASN A 1 180 ? -14.756 4.819 9.266 1.00 97.06 180 ASN A C 1
ATOM 1459 O O . ASN A 1 180 ? -15.127 5.026 8.114 1.00 97.06 180 ASN A O 1
ATOM 1463 N N . GLN A 1 181 ? -14.352 3.603 9.656 1.00 96.88 181 GLN A N 1
ATOM 1464 C CA . GLN A 1 181 ? -14.230 2.453 8.745 1.00 96.88 181 GLN A CA 1
ATOM 1465 C C . GLN A 1 181 ? -15.107 1.259 9.176 1.00 96.88 181 GLN A C 1
ATOM 1467 O O . GLN A 1 181 ? -14.585 0.191 9.493 1.00 96.88 181 GLN A O 1
ATOM 1472 N N . PRO A 1 182 ? -16.449 1.388 9.169 1.00 96.50 182 PRO A N 1
ATOM 1473 C CA . PRO A 1 182 ? -17.360 0.351 9.676 1.00 96.50 182 PRO A CA 1
ATOM 1474 C C . PRO A 1 182 ? -17.370 -0.950 8.858 1.00 96.50 182 PRO A C 1
ATOM 1476 O O . PRO A 1 182 ? -17.886 -1.962 9.324 1.00 96.50 182 PRO A O 1
ATOM 1479 N N . HIS A 1 183 ? -16.814 -0.939 7.645 1.00 97.00 183 HIS A N 1
ATOM 1480 C CA . HIS A 1 183 ? -16.859 -2.060 6.701 1.00 97.00 183 HIS A CA 1
ATOM 1481 C C . HIS A 1 183 ? -15.606 -2.949 6.721 1.00 97.00 183 HIS A C 1
ATOM 1483 O O . HIS A 1 183 ? -15.476 -3.839 5.875 1.00 97.00 183 HIS A O 1
ATOM 1489 N N . LEU A 1 184 ? -14.689 -2.735 7.672 1.00 97.50 184 LEU A N 1
ATOM 1490 C CA . LEU A 1 184 ? -13.451 -3.504 7.769 1.00 97.50 184 LEU A CA 1
ATOM 1491 C C . LEU A 1 184 ? -13.705 -4.981 8.097 1.00 97.50 184 LEU A C 1
ATOM 1493 O O . LEU A 1 184 ? -14.464 -5.336 8.995 1.00 97.50 184 LEU A O 1
ATOM 1497 N N . ILE A 1 185 ? -12.997 -5.841 7.369 1.00 97.00 185 ILE A N 1
ATOM 1498 C CA . ILE A 1 185 ? -13.048 -7.305 7.436 1.00 97.00 185 ILE A CA 1
ATOM 1499 C C . ILE A 1 185 ? -11.682 -7.869 7.822 1.00 97.00 185 ILE A C 1
ATOM 1501 O O . ILE A 1 185 ? -11.608 -8.808 8.620 1.00 97.00 185 ILE A O 1
ATOM 1505 N N . LYS A 1 186 ? -10.600 -7.329 7.250 1.00 97.19 186 LYS A N 1
ATOM 1506 C CA . LYS A 1 186 ? -9.227 -7.740 7.564 1.00 97.19 186 LYS A CA 1
ATOM 1507 C C . LYS A 1 186 ? -8.377 -6.536 7.931 1.00 97.19 186 LYS A C 1
ATOM 1509 O O . LYS A 1 186 ? -8.331 -5.562 7.181 1.00 97.19 186 LYS A O 1
ATOM 1514 N N . ILE A 1 187 ? -7.693 -6.627 9.063 1.00 96.50 187 ILE A N 1
ATOM 1515 C CA . ILE A 1 187 ? -6.855 -5.555 9.592 1.00 96.50 187 ILE A CA 1
ATOM 1516 C C . ILE A 1 187 ? -5.501 -6.148 9.993 1.00 96.50 187 ILE A C 1
ATOM 1518 O O . ILE A 1 187 ? -5.464 -7.103 10.771 1.00 96.50 187 ILE A O 1
ATOM 1522 N N . TYR A 1 188 ? -4.414 -5.565 9.483 1.00 95.44 188 TYR A N 1
ATOM 1523 C CA . TYR A 1 188 ? -3.034 -5.946 9.788 1.00 95.44 188 TYR A CA 1
ATOM 1524 C C . TYR A 1 188 ? -2.237 -4.753 10.327 1.00 95.44 188 TYR A C 1
ATOM 1526 O O . TYR A 1 188 ? -2.116 -3.723 9.657 1.00 95.44 188 TYR A O 1
ATOM 1534 N N . LEU A 1 189 ? -1.743 -4.881 11.566 1.00 93.19 189 LEU A N 1
ATOM 1535 C CA . LEU A 1 189 ? -1.115 -3.80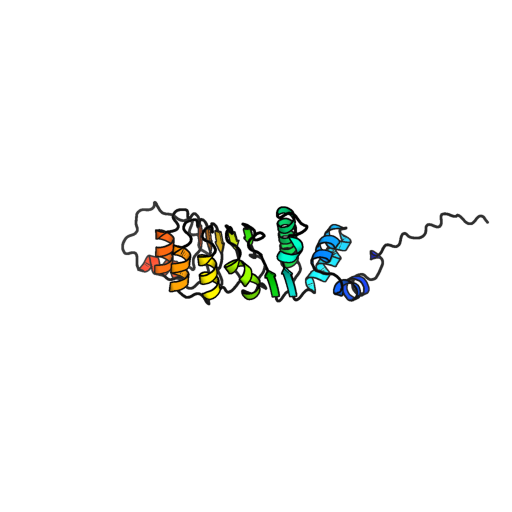4 12.347 1.00 93.19 189 LEU A CA 1
ATOM 1536 C C . LEU A 1 189 ? 0.140 -4.279 13.111 1.00 93.19 189 LEU A C 1
ATOM 1538 O O . LEU A 1 189 ? 0.490 -3.700 14.138 1.00 93.19 189 LEU A O 1
ATOM 1542 N N . ASP A 1 190 ? 0.810 -5.336 12.650 1.00 84.69 190 ASP A N 1
ATOM 1543 C CA . ASP A 1 190 ? 1.737 -6.164 13.446 1.00 84.69 190 ASP A CA 1
ATOM 1544 C C . ASP A 1 190 ? 2.886 -5.431 14.157 1.00 84.69 190 ASP A C 1
ATOM 1546 O O . ASP A 1 190 ? 3.332 -5.883 15.216 1.00 84.69 190 ASP A O 1
ATOM 1550 N N . LEU A 1 191 ? 3.369 -4.303 13.626 1.00 85.69 191 LEU A N 1
ATOM 1551 C CA . LEU A 1 191 ? 4.474 -3.530 14.210 1.00 85.69 191 LEU A CA 1
ATOM 1552 C C . LEU A 1 191 ? 4.058 -2.125 14.671 1.00 85.69 191 LEU A C 1
ATOM 1554 O O . LEU A 1 191 ? 4.927 -1.322 15.020 1.00 85.69 191 LEU A O 1
ATOM 1558 N N . LEU A 1 192 ? 2.756 -1.831 14.733 1.00 89.12 192 LEU A N 1
ATOM 1559 C CA . LEU A 1 192 ? 2.261 -0.563 15.272 1.00 89.12 192 LEU A CA 1
ATOM 1560 C C . LEU A 1 192 ? 2.378 -0.512 16.797 1.00 89.12 192 LEU A C 1
ATOM 1562 O O . LEU A 1 192 ? 2.457 -1.523 17.502 1.00 89.12 192 LEU A O 1
ATOM 1566 N N . ASP A 1 193 ? 2.349 0.701 17.340 1.00 86.75 193 ASP A N 1
ATOM 1567 C CA . ASP A 1 193 ? 2.032 0.898 18.748 1.00 86.75 193 ASP A CA 1
ATOM 1568 C C . ASP A 1 193 ? 0.524 1.079 18.918 1.00 86.75 193 ASP A C 1
ATOM 1570 O O . ASP A 1 193 ? -0.021 2.142 18.642 1.00 86.75 193 ASP A O 1
ATOM 1574 N N . ILE A 1 194 ? -0.160 -0.002 19.301 1.00 87.62 194 ILE A N 1
ATOM 1575 C CA . ILE A 1 194 ? -1.621 -0.024 19.391 1.00 87.62 194 ILE A CA 1
ATOM 1576 C C . ILE A 1 194 ? -2.056 0.094 20.841 1.00 87.62 194 ILE A C 1
ATOM 1578 O O . ILE A 1 194 ? -1.707 -0.737 21.686 1.00 87.62 194 ILE A O 1
ATOM 1582 N N . HIS A 1 195 ? -2.887 1.096 21.092 1.00 87.19 195 HIS A N 1
ATOM 1583 C CA . HIS A 1 195 ? -3.502 1.328 22.383 1.00 87.19 195 HIS A CA 1
ATOM 1584 C C . HIS A 1 195 ? -4.856 0.611 22.530 1.00 87.19 195 HIS A C 1
ATOM 1586 O O . HIS A 1 195 ? -5.539 0.346 21.536 1.00 87.19 195 HIS A O 1
ATOM 1592 N N . PRO A 1 196 ? -5.292 0.314 23.772 1.00 86.38 196 PRO A N 1
ATOM 1593 C CA . PRO A 1 196 ? -6.588 -0.320 24.023 1.00 86.38 196 PRO A CA 1
ATOM 1594 C C . PRO A 1 196 ? -7.780 0.457 23.448 1.00 86.38 196 PRO A C 1
ATOM 1596 O O . PRO A 1 196 ? -8.728 -0.153 22.968 1.00 86.38 196 PRO A O 1
ATOM 1599 N N . THR A 1 197 ? -7.720 1.789 23.445 1.00 89.75 197 THR A N 1
ATOM 1600 C CA . THR A 1 197 ? -8.729 2.694 22.860 1.00 89.75 197 THR A CA 1
ATOM 1601 C C . THR A 1 197 ? -8.958 2.419 21.375 1.00 89.75 197 THR A C 1
ATOM 1603 O O . THR A 1 197 ? -10.101 2.297 20.937 1.00 89.75 197 THR A O 1
ATOM 1606 N N . THR A 1 198 ? -7.883 2.218 20.610 1.00 92.19 198 THR A N 1
ATOM 1607 C CA . THR A 1 198 ? -7.944 1.829 19.198 1.00 92.19 198 THR A CA 1
ATOM 1608 C C . THR A 1 198 ? -8.656 0.489 19.022 1.00 92.19 198 THR A C 1
ATOM 1610 O O . THR A 1 198 ? -9.501 0.344 18.144 1.00 92.19 198 THR A O 1
ATOM 1613 N N . LEU A 1 199 ? -8.350 -0.494 19.871 1.00 89.94 199 LEU A N 1
ATOM 1614 C CA . LEU A 1 199 ? -8.952 -1.828 19.789 1.00 89.94 199 LEU A CA 1
ATOM 1615 C C . LEU A 1 199 ? -10.431 -1.815 20.183 1.00 89.94 199 LEU A C 1
ATOM 1617 O O . LEU A 1 199 ? -11.227 -2.523 19.569 1.00 89.94 199 LEU A O 1
ATOM 1621 N N . LEU A 1 200 ? -10.811 -0.974 21.147 1.00 90.31 200 LEU A N 1
ATOM 1622 C CA . LEU A 1 200 ? -12.212 -0.715 21.478 1.00 90.31 200 LEU A CA 1
ATOM 1623 C C . LEU A 1 200 ? -12.944 -0.070 20.301 1.00 90.31 200 LEU A C 1
ATOM 1625 O O . LEU A 1 200 ? -14.005 -0.550 19.925 1.00 90.31 200 LEU A O 1
ATOM 1629 N N . ALA A 1 201 ? -12.360 0.943 19.654 1.00 93.81 201 ALA A N 1
ATOM 1630 C CA . ALA A 1 201 ? -12.952 1.548 18.462 1.00 93.81 201 ALA A CA 1
ATOM 1631 C C . ALA A 1 201 ? -13.158 0.527 17.332 1.00 93.81 201 ALA A C 1
ATOM 1633 O O . ALA A 1 201 ? -14.216 0.515 16.706 1.00 93.81 201 ALA A O 1
ATOM 1634 N N . ILE A 1 202 ? -12.185 -0.361 17.107 1.00 93.69 202 ILE A N 1
ATOM 1635 C CA . ILE A 1 202 ? -12.313 -1.469 16.155 1.00 93.69 202 ILE A CA 1
ATOM 1636 C C . ILE A 1 202 ? -13.481 -2.386 16.550 1.00 93.69 202 ILE A C 1
ATOM 1638 O O . ILE A 1 202 ? -14.346 -2.656 15.722 1.00 93.69 202 ILE A O 1
ATOM 1642 N N . ALA A 1 203 ? -13.546 -2.835 17.806 1.00 90.88 203 ALA A N 1
ATOM 1643 C CA . ALA A 1 203 ? -14.599 -3.735 18.280 1.00 90.88 203 ALA A CA 1
ATOM 1644 C C . ALA A 1 203 ? -16.006 -3.105 18.240 1.00 90.88 203 ALA A C 1
ATOM 1646 O O . ALA A 1 203 ? -16.985 -3.798 17.948 1.00 90.88 203 ALA A O 1
ATOM 1647 N N . ASP A 1 204 ? -16.099 -1.804 18.516 1.00 93.19 204 ASP A N 1
ATOM 1648 C CA . ASP A 1 204 ? -17.350 -1.047 18.574 1.00 93.19 204 ASP A CA 1
ATOM 1649 C C . ASP A 1 204 ? -17.922 -0.722 17.192 1.00 93.19 204 ASP A C 1
ATOM 1651 O O . ASP A 1 204 ? -19.126 -0.512 17.077 1.00 93.19 204 ASP A O 1
ATOM 1655 N N . ILE A 1 205 ? -17.078 -0.628 16.160 1.00 96.19 205 ILE A N 1
ATOM 1656 C CA . ILE A 1 205 ? -17.466 -0.078 14.851 1.00 96.19 205 ILE A CA 1
ATOM 1657 C C . ILE A 1 205 ? -17.357 -1.114 13.730 1.00 96.19 205 ILE A C 1
ATOM 1659 O O . ILE A 1 205 ? -18.209 -1.162 12.845 1.00 96.19 205 ILE A O 1
ATOM 1663 N N . CYS A 1 206 ? -16.328 -1.958 13.755 1.00 94.38 206 CYS A N 1
ATOM 1664 C CA . CYS A 1 206 ? -16.004 -2.879 12.668 1.00 94.38 206 CYS A CA 1
ATOM 1665 C C . CYS A 1 206 ? -16.603 -4.268 12.944 1.00 94.38 206 CYS A C 1
ATOM 1667 O O . CYS A 1 206 ? -15.904 -5.219 13.295 1.00 94.38 206 CYS A O 1
ATOM 1669 N N . HIS A 1 207 ? -17.922 -4.395 12.816 1.00 92.81 207 HIS A N 1
ATOM 1670 C CA . HIS A 1 207 ? -18.640 -5.619 13.198 1.00 92.81 207 HIS A CA 1
ATOM 1671 C C . HIS A 1 207 ? -18.438 -6.812 12.247 1.00 92.81 207 HIS A C 1
ATOM 1673 O O . HIS A 1 207 ? -18.734 -7.945 12.625 1.00 92.81 207 HIS A O 1
ATOM 1679 N N . ASP A 1 208 ? -17.912 -6.576 11.042 1.00 94.12 208 ASP A N 1
ATOM 1680 C CA . ASP A 1 208 ? -17.695 -7.599 10.010 1.00 94.12 208 ASP A CA 1
ATOM 1681 C C . ASP A 1 208 ? -16.270 -8.190 10.014 1.00 94.12 208 ASP A C 1
ATOM 1683 O O . ASP A 1 208 ? -15.889 -8.919 9.086 1.00 94.12 208 ASP A O 1
ATOM 1687 N N . ILE A 1 209 ? -15.469 -7.900 11.048 1.00 93.69 209 ILE A N 1
ATOM 1688 C CA . ILE A 1 209 ? -14.082 -8.369 11.145 1.00 93.69 209 ILE A CA 1
ATOM 1689 C C . ILE A 1 209 ? -14.013 -9.894 11.179 1.00 93.69 209 ILE A C 1
ATOM 1691 O O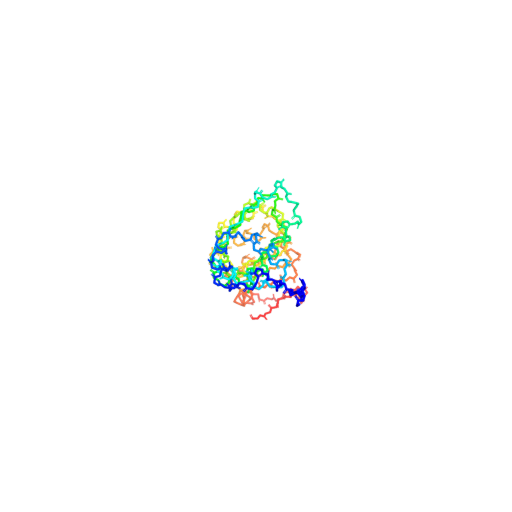 . ILE A 1 209 ? -14.618 -10.565 12.013 1.00 93.69 209 ILE A O 1
ATOM 1695 N N . LYS A 1 210 ? -13.173 -10.433 10.294 1.00 94.00 210 LYS A N 1
ATOM 1696 C CA . LYS A 1 210 ? -12.826 -11.857 10.203 1.00 94.00 210 LYS A CA 1
ATOM 1697 C C . LYS A 1 210 ? -11.372 -12.128 10.562 1.00 94.00 210 LYS A C 1
ATOM 1699 O O . LYS A 1 210 ? -11.056 -13.223 11.017 1.00 94.00 210 LYS A O 1
ATOM 1704 N N . SER A 1 211 ? -10.486 -11.156 10.355 1.00 93.44 211 SER A N 1
ATOM 1705 C CA . SER A 1 211 ? -9.057 -11.305 10.633 1.00 93.44 211 SER A CA 1
ATOM 1706 C C . SER A 1 211 ? -8.506 -10.019 11.238 1.00 93.44 211 SER A C 1
ATOM 1708 O O . SER A 1 211 ? -8.640 -8.951 10.643 1.00 93.44 211 SER A O 1
ATOM 1710 N N . LEU A 1 212 ? -7.873 -10.131 12.404 1.00 92.88 212 LEU A N 1
ATOM 1711 C CA . LEU A 1 212 ? -7.241 -9.017 13.104 1.00 92.88 212 LEU A CA 1
ATOM 1712 C C . LEU A 1 212 ? -5.846 -9.447 13.555 1.00 92.88 212 LEU A C 1
ATOM 1714 O O . LEU A 1 212 ? -5.709 -10.333 14.398 1.00 92.88 212 LEU A O 1
ATOM 1718 N N . TRP A 1 213 ? -4.835 -8.816 12.972 1.00 92.38 213 TRP A N 1
ATOM 1719 C CA . TRP A 1 213 ? -3.423 -9.068 13.230 1.00 92.38 213 TRP A CA 1
ATOM 1720 C C . TRP A 1 213 ? -2.849 -7.854 13.954 1.00 92.38 213 TRP A C 1
ATOM 1722 O O . TRP A 1 213 ? -2.919 -6.727 13.455 1.00 92.38 213 TRP A O 1
ATOM 1732 N N . ILE A 1 214 ? -2.386 -8.074 15.184 1.00 89.88 214 ILE A N 1
ATOM 1733 C CA . ILE A 1 214 ? -1.920 -7.025 16.091 1.00 89.88 214 ILE A CA 1
ATOM 1734 C C . ILE A 1 214 ? -0.612 -7.449 16.767 1.00 89.88 214 ILE A C 1
ATOM 1736 O O . ILE A 1 214 ? -0.392 -8.642 16.994 1.00 89.88 214 ILE A O 1
ATOM 1740 N N . PRO A 1 215 ? 0.229 -6.489 17.191 1.00 87.19 215 PRO A N 1
ATOM 1741 C CA . PRO A 1 215 ? 1.456 -6.788 17.900 1.00 87.19 215 PRO A CA 1
ATOM 1742 C C . PRO A 1 215 ? 1.157 -7.561 19.183 1.00 87.19 215 PRO A C 1
ATOM 1744 O O . PRO A 1 215 ? 0.283 -7.185 19.972 1.00 87.19 215 PRO A O 1
ATOM 1747 N N . LYS A 1 216 ? 1.976 -8.574 19.478 1.00 81.88 216 LYS A N 1
ATOM 1748 C CA . LYS A 1 216 ? 1.873 -9.375 20.710 1.00 81.88 216 LYS A CA 1
ATOM 1749 C C . LYS A 1 216 ? 1.807 -8.527 21.989 1.00 81.88 216 LYS A C 1
ATOM 1751 O O . LYS A 1 216 ? 1.110 -8.891 22.932 1.00 81.88 216 LYS A O 1
ATOM 1756 N N . LYS A 1 217 ? 2.503 -7.382 22.023 1.00 82.81 217 LYS A N 1
ATOM 1757 C CA . LYS A 1 217 ? 2.449 -6.427 23.148 1.00 82.81 217 LYS A CA 1
ATOM 1758 C C . LYS A 1 217 ? 1.038 -5.873 23.389 1.00 82.81 217 LYS A C 1
ATOM 1760 O O . LYS A 1 217 ? 0.608 -5.802 24.535 1.00 82.81 217 LYS A O 1
ATOM 1765 N N . ALA A 1 218 ? 0.310 -5.539 22.323 1.00 81.81 218 ALA A N 1
ATOM 1766 C CA . ALA A 1 218 ? -1.039 -4.992 22.407 1.00 81.81 218 ALA A CA 1
ATOM 1767 C C . ALA A 1 218 ? -2.008 -6.049 22.950 1.00 81.81 218 ALA A C 1
ATOM 1769 O O . ALA A 1 218 ? -2.803 -5.764 23.843 1.00 81.81 218 ALA A O 1
ATOM 1770 N N . TRP A 1 219 ? -1.855 -7.298 22.501 1.00 77.00 219 TRP A N 1
ATOM 1771 C CA . TRP A 1 219 ? -2.613 -8.430 23.029 1.00 77.00 219 TRP A CA 1
ATOM 1772 C C . TRP A 1 219 ? -2.401 -8.643 24.536 1.00 77.00 219 TRP A C 1
ATOM 1774 O O . TRP A 1 219 ? -3.365 -8.749 25.294 1.00 77.00 219 TRP A O 1
ATOM 1784 N N . ILE A 1 220 ? -1.145 -8.660 24.997 1.00 77.94 220 ILE A N 1
ATOM 1785 C CA . ILE A 1 220 ? -0.818 -8.833 26.425 1.00 77.94 220 ILE A CA 1
ATOM 1786 C C . ILE A 1 220 ? -1.433 -7.707 27.271 1.00 77.94 220 ILE A C 1
ATOM 1788 O O . ILE A 1 220 ? -1.964 -7.969 28.353 1.00 77.94 220 ILE A O 1
ATOM 1792 N N . ASN A 1 221 ? -1.414 -6.468 26.773 1.00 74.81 221 ASN A N 1
ATOM 1793 C CA . ASN A 1 221 ? -2.006 -5.327 27.471 1.00 74.81 221 ASN A CA 1
ATOM 1794 C C . ASN A 1 221 ? -3.521 -5.485 27.657 1.00 74.81 221 ASN A C 1
ATOM 1796 O O . ASN A 1 221 ? -4.011 -5.225 28.750 1.00 74.81 221 ASN A O 1
ATOM 1800 N N . ILE A 1 222 ? -4.250 -5.980 26.652 1.00 72.06 222 ILE A N 1
ATOM 1801 C CA . ILE A 1 222 ? -5.687 -6.272 26.794 1.00 72.06 222 ILE A CA 1
ATOM 1802 C C . ILE A 1 222 ? -5.912 -7.377 27.826 1.00 72.06 222 ILE A C 1
ATOM 1804 O O . ILE A 1 222 ? -6.715 -7.224 28.744 1.00 72.06 222 ILE A O 1
ATOM 1808 N N . MET A 1 223 ? -5.181 -8.486 27.700 1.00 69.12 223 MET A N 1
ATOM 1809 C CA . MET A 1 223 ? -5.380 -9.660 28.553 1.00 69.12 223 MET A CA 1
ATOM 1810 C C . MET A 1 223 ? -5.032 -9.394 30.019 1.00 69.12 223 MET A C 1
ATOM 1812 O O . MET A 1 223 ? -5.627 -9.995 30.905 1.00 69.12 223 MET A O 1
ATOM 1816 N N . SER A 1 224 ? -4.096 -8.482 30.292 1.00 69.38 224 SER A N 1
ATOM 1817 C CA . SER A 1 224 ? -3.779 -8.063 31.664 1.00 69.38 224 SER A CA 1
ATOM 1818 C C . SER A 1 224 ? -4.838 -7.145 32.288 1.00 69.38 224 SER A C 1
ATOM 1820 O O . SER A 1 224 ? -4.886 -7.034 33.512 1.00 69.38 224 SER A O 1
ATOM 1822 N N . GLN A 1 225 ? -5.690 -6.512 31.474 1.00 65.44 225 GLN A N 1
ATOM 1823 C CA . GLN A 1 225 ? -6.784 -5.643 31.923 1.00 65.44 225 GLN A CA 1
ATOM 1824 C C . GLN A 1 225 ? -8.138 -6.368 32.000 1.00 65.44 225 GLN A C 1
ATOM 1826 O O . GLN A 1 225 ? -9.039 -5.902 32.696 1.00 65.44 225 GLN A O 1
ATOM 1831 N N . ALA A 1 226 ? -8.295 -7.510 31.325 1.00 57.81 226 ALA A N 1
ATOM 1832 C CA . ALA A 1 226 ? -9.505 -8.324 31.380 1.00 57.81 226 ALA A CA 1
ATOM 1833 C C . ALA A 1 226 ? -9.528 -9.193 32.653 1.00 57.81 226 ALA A C 1
ATOM 1835 O O . ALA A 1 226 ? -8.880 -10.234 32.722 1.00 57.81 226 ALA A O 1
ATOM 1836 N N . THR A 1 227 ? -10.282 -8.780 33.677 1.00 49.44 227 THR A N 1
ATOM 1837 C CA . THR A 1 227 ? -10.466 -9.559 34.919 1.00 49.44 227 THR A CA 1
ATOM 1838 C C . THR A 1 227 ? -11.427 -10.746 34.780 1.00 49.44 227 THR A C 1
ATOM 1840 O O . THR A 1 227 ? -11.354 -11.663 35.591 1.00 49.44 227 THR A O 1
ATOM 1843 N N . GLU A 1 228 ? -12.282 -10.777 33.755 1.00 47.00 228 GLU A N 1
ATOM 1844 C CA . GLU A 1 228 ? -13.157 -11.909 33.416 1.00 47.00 228 GLU A CA 1
ATOM 1845 C C . GLU A 1 228 ? -13.236 -12.025 31.884 1.00 47.00 228 GLU A C 1
ATOM 1847 O O . GLU A 1 228 ? -13.519 -11.043 31.196 1.00 47.00 228 GLU A O 1
ATOM 1852 N N . MET A 1 229 ? -12.936 -13.207 31.333 1.00 42.22 229 MET A N 1
ATOM 1853 C CA . MET A 1 229 ? -13.128 -13.482 29.905 1.00 42.22 229 MET A CA 1
ATOM 1854 C C . MET A 1 229 ? -14.632 -13.589 29.614 1.00 42.22 229 MET A C 1
ATOM 1856 O O . MET A 1 229 ? -15.300 -14.377 30.282 1.00 42.22 229 MET A O 1
ATOM 1860 N N . PRO A 1 230 ? -15.178 -12.884 28.607 1.00 40.28 230 PRO A N 1
ATOM 1861 C CA . PRO A 1 230 ? -16.452 -13.278 28.023 1.00 40.28 230 PRO A CA 1
ATOM 1862 C C . PRO A 1 230 ? -16.285 -14.668 27.399 1.00 40.28 230 PRO A C 1
ATOM 1864 O O . PRO A 1 230 ? -15.252 -14.937 26.779 1.00 40.28 230 PRO A O 1
ATOM 1867 N N . ASP A 1 231 ? -17.285 -15.526 27.598 1.00 39.53 231 ASP A N 1
ATOM 1868 C CA . ASP A 1 231 ? -17.363 -16.897 27.087 1.00 39.53 231 ASP A CA 1
ATOM 1869 C C . A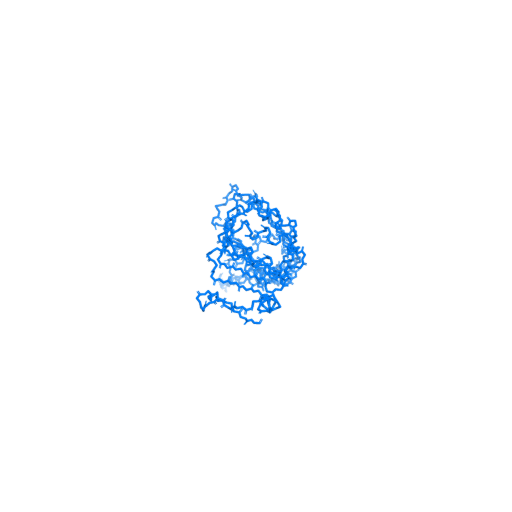SP A 1 231 ? -16.858 -17.040 25.640 1.00 39.53 231 ASP A C 1
ATOM 1871 O O . ASP A 1 231 ? -16.955 -16.118 24.828 1.00 39.53 231 ASP A O 1
ATOM 1875 N N . GLU A 1 232 ? -16.332 -18.229 25.337 1.00 39.88 232 GLU A N 1
ATOM 1876 C CA . GLU A 1 232 ? -15.550 -18.667 24.166 1.00 39.88 232 GLU A CA 1
ATOM 1877 C C . GLU A 1 232 ? -16.077 -18.338 22.741 1.00 39.88 232 GLU A C 1
ATOM 1879 O O . GLU A 1 232 ? -15.515 -18.830 21.760 1.00 39.88 232 GLU A O 1
ATOM 1884 N N . GLU A 1 233 ? -17.111 -17.514 22.572 1.00 36.12 233 GLU A N 1
ATOM 1885 C CA . GLU A 1 233 ? -17.863 -17.308 21.327 1.00 36.12 233 GLU A CA 1
ATOM 1886 C C . GLU A 1 233 ? -17.409 -16.137 20.436 1.00 36.12 233 GLU A C 1
ATOM 1888 O O . GLU A 1 233 ? -17.881 -16.025 19.306 1.00 36.12 233 GLU A O 1
ATOM 1893 N N . ARG A 1 234 ? -16.451 -15.294 20.847 1.00 38.47 234 ARG A N 1
ATOM 1894 C CA . ARG A 1 234 ? -15.841 -14.278 19.952 1.00 38.47 234 ARG A CA 1
ATOM 1895 C C . ARG A 1 234 ? -14.376 -14.576 19.655 1.00 38.47 234 ARG A C 1
ATOM 1897 O O . ARG A 1 234 ? -13.483 -13.778 19.928 1.00 38.47 234 ARG A O 1
ATOM 1904 N N . ARG A 1 235 ? -14.118 -15.751 19.080 1.00 41.22 235 ARG A N 1
ATOM 1905 C CA . ARG A 1 235 ? -12.809 -16.083 18.507 1.00 41.22 235 ARG A CA 1
ATOM 1906 C C . ARG A 1 235 ? -12.672 -15.392 17.151 1.00 41.22 235 ARG A C 1
ATOM 1908 O O . ARG A 1 235 ? -13.040 -15.955 16.126 1.00 41.22 235 ARG A O 1
ATOM 1915 N N . TYR A 1 236 ? -12.125 -14.179 17.138 1.00 44.25 236 TYR A N 1
ATOM 1916 C CA . TYR A 1 236 ? -11.388 -13.739 15.955 1.00 44.25 236 TYR A CA 1
ATOM 1917 C C . TYR A 1 236 ? -10.278 -14.772 15.696 1.00 44.25 236 TYR A C 1
ATOM 1919 O O . TYR A 1 236 ? -9.684 -15.279 16.654 1.00 44.25 236 TYR A O 1
ATOM 1927 N N . GLU A 1 237 ? -9.987 -15.107 14.437 1.00 39.03 237 GLU A N 1
ATOM 1928 C CA . GLU A 1 237 ? -8.737 -15.800 14.104 1.00 39.03 237 GLU A CA 1
ATOM 1929 C C . GLU A 1 237 ? -7.578 -14.827 14.357 1.00 39.03 237 GLU A C 1
ATOM 1931 O O . GLU A 1 237 ? -7.071 -14.170 13.449 1.00 39.03 237 GLU A O 1
ATOM 1936 N N . ILE A 1 238 ? -7.202 -14.686 15.626 1.00 47.06 238 ILE A N 1
ATOM 1937 C CA . ILE A 1 238 ? -5.982 -14.007 16.044 1.00 47.06 238 ILE A CA 1
ATOM 1938 C C . ILE A 1 238 ? -4.867 -15.013 15.787 1.00 47.06 238 ILE A C 1
ATOM 1940 O O . ILE A 1 238 ? -4.628 -15.919 16.588 1.00 47.06 238 ILE A O 1
ATOM 1944 N N . GLN A 1 239 ? -4.249 -14.919 14.614 1.00 36.06 239 GLN A N 1
ATOM 1945 C CA . GLN A 1 239 ? -3.052 -15.690 14.309 1.00 36.06 239 GLN A CA 1
ATOM 1946 C C . GLN A 1 239 ? -1.853 -14.977 14.944 1.00 36.06 239 GLN A C 1
ATOM 1948 O O . GLN A 1 239 ? -1.625 -13.796 14.705 1.00 36.06 239 GLN A O 1
ATOM 1953 N N . TYR A 1 240 ? -1.128 -15.692 15.805 1.00 36.91 240 TYR A N 1
ATOM 1954 C CA . TYR A 1 240 ? 0.077 -15.201 16.471 1.00 36.91 240 TYR A CA 1
ATOM 1955 C C . TYR A 1 240 ? 1.313 -15.643 15.689 1.00 36.91 240 TYR A C 1
ATOM 1957 O O . TYR A 1 240 ? 1.438 -16.835 15.399 1.00 36.91 240 TYR A O 1
ATOM 1965 N N . PHE A 1 241 ? 2.253 -14.724 15.466 1.00 34.34 241 PHE A N 1
ATOM 1966 C CA . PHE A 1 241 ? 3.652 -15.039 15.176 1.00 34.34 241 PHE A CA 1
ATOM 1967 C C . PHE A 1 241 ? 4.573 -14.154 16.022 1.00 34.34 241 PHE A C 1
ATOM 1969 O O . PHE A 1 241 ? 4.298 -12.940 16.139 1.00 34.34 241 PHE A O 1
#

Radius of gyration: 24.12 Å; chains: 1; bounding box: 50×36×97 Å

Secondary structure (DSSP, 8-state):
-PPPTT-------GGGS-HIIIIIIIIGGG--HHHHHHHHTT-HHHHHHHHHHHTT--EEEEEHHHHTTTS-HHHHHHHHHHHHHHHHHH-TT--EEEEE--TTT--SEEE-TT-TT--HHHHHHHHHH-TT--EEE-TTS--BHHHHHHHHHH----SEEE-TT--B--HHHHHHHHHT-TT--EEE-TTS---HHHHHHHHHH-TT--EEE--HHHHHHHHHH-SS---TT---B----